Protein AF-0000000074579502 (afdb_homodimer)

Radius of gyration: 18.54 Å; Cα contacts (8 Å, |Δi|>4): 451; chains: 2; bounding box: 47×44×42 Å

Secondary structure (DSSP, 8-state):
--HHHHHHHHHHHHHHHHHHHHHHHHHHHHH-HHHHHHHHHHHHHHHHHHHHHHH-GGGGGGGGGGGGS-GGGGTHHHHHHHHHHHHHHHHHHH-HHHHHHHHHHHHHHHHHHHHHHTGGGPPP-PPPHHHHHHHHHHHHHHHHHH-/--HHHHHHHHHHHHHHHHHHHHHHHHHHHHH-HHHHHHHHHHHHHHHHHHHHHHH-GGGGGGGGGGGGS-GGGGTHHHHHHHHHHHHHHHHHHH-HHHHHHHHHHHHHHHHHHHHHHTGGGPPP----HHHHHHHHHHHHHHHHHH-

Structure (mmCIF, N/CA/C/O backbone):
data_AF-0000000074579502-model_v1
#
loop_
_entity.id
_entity.type
_entity.pdbx_description
1 polymer 'Transporter family-2 protein'
#
loop_
_atom_site.group_PDB
_atom_site.id
_atom_site.type_symbol
_atom_site.label_atom_id
_atom_site.label_alt_id
_atom_site.label_comp_id
_atom_site.label_asym_id
_atom_site.label_entity_id
_atom_site.label_seq_id
_atom_site.pdbx_PDB_ins_code
_atom_site.Cartn_x
_atom_site.Cartn_y
_atom_site.Cartn_z
_atom_site.occupancy
_atom_site.B_iso_or_equiv
_atom_site.auth_seq_id
_atom_site.auth_comp_id
_atom_site.auth_asym_id
_atom_site.auth_atom_id
_atom_site.pdbx_PDB_model_num
ATOM 1 N N . MET A 1 1 ? 3.84 12.953 18.141 1 75.25 1 MET A N 1
ATOM 2 C CA . MET A 1 1 ? 4.281 11.578 18.391 1 75.25 1 MET A CA 1
ATOM 3 C C . MET A 1 1 ? 5.801 11.5 18.453 1 75.25 1 MET A C 1
ATOM 5 O O . MET A 1 1 ? 6.492 12.281 17.797 1 75.25 1 MET A O 1
ATOM 9 N N . ASP A 1 2 ? 6.305 10.578 19.406 1 86.75 2 ASP A N 1
ATOM 10 C CA . ASP A 1 2 ? 7.738 10.32 19.531 1 86.75 2 ASP A CA 1
ATOM 11 C C . ASP A 1 2 ? 8.305 9.711 18.25 1 86.75 2 ASP A C 1
ATOM 13 O O . ASP A 1 2 ? 7.629 8.93 17.578 1 86.75 2 ASP A O 1
ATOM 17 N N . ARG A 1 3 ? 9.469 10.141 17.844 1 85.56 3 ARG A N 1
ATOM 18 C CA . ARG A 1 3 ? 10.148 9.68 16.641 1 85.56 3 ARG A CA 1
ATOM 19 C C . ARG A 1 3 ? 10.328 8.164 16.641 1 85.56 3 ARG A C 1
ATOM 21 O O . ARG A 1 3 ? 10.242 7.52 15.602 1 85.56 3 ARG A O 1
ATOM 28 N N . THR A 1 4 ? 10.531 7.652 17.812 1 88 4 THR A N 1
ATOM 29 C CA . THR A 1 4 ? 10.719 6.211 17.938 1 88 4 THR A CA 1
ATOM 30 C C . THR A 1 4 ? 9.469 5.457 17.5 1 88 4 THR A C 1
ATOM 32 O O . THR A 1 4 ? 9.562 4.465 16.766 1 88 4 THR A O 1
ATOM 35 N N . TRP A 1 5 ? 8.344 5.906 17.875 1 93.44 5 TRP A N 1
ATOM 36 C CA . TRP A 1 5 ? 7.09 5.27 17.484 1 93.44 5 TRP A CA 1
ATOM 37 C C . TRP A 1 5 ? 6.859 5.391 15.977 1 93.44 5 TRP A C 1
ATOM 39 O O . TRP A 1 5 ? 6.375 4.453 15.336 1 93.44 5 TRP A O 1
ATOM 49 N N . ALA A 1 6 ? 7.246 6.555 15.453 1 91.5 6 ALA A N 1
ATOM 50 C CA . ALA A 1 6 ? 7.109 6.754 14.016 1 91.5 6 ALA A CA 1
ATOM 51 C C . ALA A 1 6 ? 7.945 5.738 13.242 1 91.5 6 ALA A C 1
ATOM 53 O O . ALA A 1 6 ? 7.488 5.184 12.234 1 91.5 6 ALA A O 1
ATOM 54 N N . LEU A 1 7 ? 9.109 5.438 13.773 1 88 7 LEU A N 1
ATOM 55 C CA . LEU A 1 7 ? 10.008 4.48 13.133 1 88 7 LEU A CA 1
ATOM 56 C C . LEU A 1 7 ? 9.445 3.064 13.227 1 88 7 LEU A C 1
ATOM 58 O O . LEU A 1 7 ? 9.469 2.32 12.242 1 88 7 LEU A O 1
ATOM 62 N N . ILE A 1 8 ? 8.961 2.754 14.32 1 94.25 8 ILE A N 1
ATOM 63 C CA . ILE A 1 8 ? 8.383 1.431 14.531 1 94.25 8 ILE A CA 1
ATOM 64 C C . ILE A 1 8 ? 7.172 1.243 13.617 1 94.25 8 ILE A C 1
ATOM 66 O O . ILE A 1 8 ? 7.047 0.217 12.945 1 94.25 8 ILE A O 1
ATOM 70 N N . PHE A 1 9 ? 6.32 2.229 13.578 1 95.94 9 PHE A N 1
ATOM 71 C CA . PHE A 1 9 ? 5.141 2.16 12.727 1 95.94 9 PHE A CA 1
ATOM 72 C C . PHE A 1 9 ? 5.535 2.037 11.258 1 95.94 9 PHE A C 1
ATOM 74 O O . PHE A 1 9 ? 4.887 1.321 10.492 1 95.94 9 PHE A O 1
ATOM 81 N N . ALA A 1 10 ? 6.574 2.727 10.891 1 92.38 10 ALA A N 1
ATOM 82 C CA . ALA A 1 10 ? 7.047 2.654 9.508 1 92.38 10 ALA A CA 1
ATOM 83 C C . ALA A 1 10 ? 7.5 1.238 9.156 1 92.38 10 ALA A C 1
ATOM 85 O O . ALA A 1 10 ? 7.215 0.741 8.07 1 92.38 10 ALA A O 1
ATOM 86 N N . ILE A 1 11 ? 8.172 0.632 10.078 1 92.62 11 ILE A N 1
ATOM 87 C CA . ILE A 1 11 ? 8.641 -0.735 9.875 1 92.62 11 ILE A CA 1
ATOM 88 C C . ILE A 1 11 ? 7.445 -1.678 9.758 1 92.62 11 ILE A C 1
ATOM 90 O O . ILE A 1 11 ? 7.41 -2.539 8.875 1 92.62 11 ILE A O 1
ATOM 94 N N . VAL A 1 12 ? 6.484 -1.522 10.594 1 96.25 12 VAL A N 1
ATOM 95 C CA . VAL A 1 12 ? 5.277 -2.342 10.57 1 96.25 12 VAL A CA 1
ATOM 96 C C . VAL A 1 12 ? 4.562 -2.176 9.227 1 96.25 12 VAL A C 1
ATOM 98 O O . VAL A 1 12 ? 4.148 -3.16 8.609 1 96.25 12 VAL A O 1
ATOM 101 N N . VAL A 1 13 ? 4.426 -0.972 8.742 1 95.5 13 VAL A N 1
ATOM 102 C CA . VAL A 1 13 ? 3.764 -0.695 7.473 1 95.5 13 VAL A CA 1
ATOM 103 C C . VAL A 1 13 ? 4.496 -1.414 6.344 1 95.5 13 VAL A C 1
ATOM 105 O O . VAL A 1 13 ? 3.869 -2.084 5.516 1 95.5 13 VAL A O 1
ATOM 108 N N . GLY A 1 14 ? 5.793 -1.312 6.332 1 92.88 14 GLY A N 1
ATOM 109 C CA . GLY A 1 14 ? 6.57 -1.976 5.301 1 92.88 14 GLY A CA 1
ATOM 110 C C . GLY A 1 14 ? 6.398 -3.482 5.301 1 92.88 14 GLY A C 1
ATOM 111 O O . GLY A 1 14 ? 6.23 -4.094 4.242 1 92.88 14 GLY A O 1
ATOM 112 N N . PHE A 1 15 ? 6.418 -4.031 6.477 1 94.25 15 PHE A N 1
ATOM 113 C CA . PHE A 1 15 ? 6.289 -5.477 6.617 1 94.25 15 PHE A CA 1
ATOM 114 C C . PHE A 1 15 ? 4.91 -5.941 6.172 1 94.25 15 PHE A C 1
ATOM 116 O O . PHE A 1 15 ? 4.789 -6.891 5.395 1 94.25 15 PHE A O 1
ATOM 123 N N . VAL A 1 16 ? 3.906 -5.316 6.633 1 96 16 VAL A N 1
ATOM 124 C CA . VAL A 1 16 ? 2.533 -5.684 6.305 1 96 16 VAL A CA 1
ATOM 125 C C . VAL A 1 16 ? 2.275 -5.441 4.816 1 96 16 VAL A C 1
ATOM 127 O O . VAL A 1 16 ? 1.591 -6.234 4.164 1 96 16 VAL A O 1
ATOM 130 N N . ALA A 1 17 ? 2.852 -4.379 4.301 1 94.12 17 ALA A N 1
ATOM 131 C CA . ALA A 1 17 ? 2.68 -4.043 2.889 1 94.12 17 ALA A CA 1
ATOM 132 C C . ALA A 1 17 ? 3.309 -5.105 1.992 1 94.12 17 ALA A C 1
ATOM 134 O O . ALA A 1 17 ? 2.877 -5.301 0.854 1 94.12 17 ALA A O 1
ATOM 135 N N . SER A 1 18 ? 4.281 -5.809 2.447 1 92.5 18 SER A N 1
ATOM 136 C CA . SER A 1 18 ? 4.918 -6.859 1.661 1 92.5 18 SER A CA 1
ATOM 137 C C . SER A 1 18 ? 4.055 -8.117 1.618 1 92.5 18 SER A C 1
ATOM 139 O O . SER A 1 18 ? 4.109 -8.883 0.652 1 92.5 18 SER A O 1
ATOM 141 N N . LEU A 1 19 ? 3.254 -8.336 2.58 1 93.81 19 LEU A N 1
ATOM 142 C CA . LEU A 1 19 ? 2.467 -9.555 2.701 1 93.81 19 LEU A CA 1
ATOM 143 C C . LEU A 1 19 ? 1.089 -9.383 2.07 1 93.81 19 LEU A C 1
ATOM 145 O O . LEU A 1 19 ? 0.505 -10.344 1.566 1 93.81 19 LEU A O 1
ATOM 149 N N . GLN A 1 20 ? 0.586 -8.211 2.09 1 95.06 20 GLN A N 1
ATOM 150 C CA . GLN A 1 20 ? -0.81 -7.945 1.758 1 95.06 20 GLN A CA 1
ATOM 151 C C . GLN A 1 20 ? -1.127 -8.383 0.33 1 95.06 20 GLN A C 1
ATOM 153 O O . GLN A 1 20 ? -2.08 -9.133 0.101 1 95.06 20 GLN A O 1
ATOM 158 N N . PRO A 1 21 ? -0.274 -7.988 -0.664 1 93.75 21 PRO A N 1
ATOM 159 C CA . PRO A 1 21 ? -0.618 -8.398 -2.027 1 93.75 21 PRO A CA 1
ATOM 160 C C . PRO A 1 21 ? -0.557 -9.914 -2.221 1 93.75 21 PRO A C 1
ATOM 162 O O . PRO A 1 21 ? -1.316 -10.469 -3.018 1 93.75 21 PRO A O 1
ATOM 165 N N . ILE A 1 22 ? 0.261 -10.57 -1.511 1 92.31 22 ILE A N 1
ATOM 166 C CA . ILE A 1 22 ? 0.408 -12.016 -1.606 1 92.31 22 ILE A CA 1
ATOM 167 C C . ILE A 1 22 ? -0.82 -12.703 -1.01 1 92.31 22 ILE A C 1
ATOM 169 O O . ILE A 1 22 ? -1.425 -13.57 -1.645 1 92.31 22 ILE A O 1
ATOM 173 N N . ILE A 1 23 ? -1.171 -12.289 0.155 1 94.56 23 ILE A N 1
ATOM 174 C CA . ILE A 1 23 ? -2.342 -12.836 0.836 1 94.56 23 ILE A CA 1
ATOM 175 C C . ILE A 1 23 ? -3.594 -12.562 0.003 1 94.56 23 ILE A C 1
ATOM 177 O O . ILE A 1 23 ? -4.422 -13.461 -0.189 1 94.56 23 ILE A O 1
ATOM 181 N N . ASN A 1 24 ? -3.693 -11.391 -0.539 1 95.62 24 ASN A N 1
ATOM 182 C CA . ASN A 1 24 ? -4.84 -11.031 -1.366 1 95.62 24 ASN A CA 1
ATOM 183 C C . ASN A 1 24 ? -4.887 -11.852 -2.65 1 95.62 24 ASN A C 1
ATOM 185 O O . ASN A 1 24 ? -5.965 -12.188 -3.137 1 95.62 24 ASN A O 1
ATOM 189 N N . SER A 1 25 ? -3.707 -12.07 -3.219 1 93.5 25 SER A N 1
ATOM 190 C CA . SER A 1 25 ? -3.676 -12.867 -4.438 1 93.5 25 SER A CA 1
ATOM 191 C C . SER A 1 25 ? -4.168 -14.289 -4.18 1 93.5 25 SER A C 1
ATOM 193 O O . SER A 1 25 ? -4.809 -14.898 -5.039 1 93.5 25 SER A O 1
ATOM 195 N N . LYS A 1 26 ? -3.896 -14.812 -3 1 93.81 26 LYS A N 1
ATOM 196 C CA . LYS A 1 26 ? -4.387 -16.141 -2.637 1 93.81 26 LYS A CA 1
ATOM 197 C C . LYS A 1 26 ? -5.906 -16.141 -2.48 1 93.81 26 LYS A C 1
ATOM 199 O O . LYS A 1 26 ? -6.582 -17.062 -2.938 1 93.81 26 LYS A O 1
ATOM 204 N N . LEU A 1 27 ? -6.398 -15.172 -1.849 1 95.69 27 LEU A N 1
ATOM 205 C CA . LEU A 1 27 ? -7.848 -15.031 -1.774 1 95.69 27 LEU A CA 1
ATOM 206 C C . LEU A 1 27 ? -8.453 -14.922 -3.168 1 95.69 27 LEU A C 1
ATOM 208 O O . LEU A 1 27 ? -9.484 -15.539 -3.455 1 95.69 27 LEU A O 1
ATOM 212 N N . GLY A 1 28 ? -7.777 -14.117 -3.982 1 95.56 28 GLY A N 1
ATOM 213 C CA . GLY A 1 28 ? -8.227 -13.914 -5.348 1 95.56 28 GLY A CA 1
ATOM 214 C C . GLY A 1 28 ? -8.281 -15.195 -6.16 1 95.56 28 GLY A C 1
ATOM 215 O O . GLY A 1 28 ? -9.125 -15.344 -7.043 1 95.56 28 GLY A O 1
ATOM 216 N N . GLU A 1 29 ? -7.375 -16.078 -5.902 1 93.5 29 GLU A N 1
ATOM 217 C CA . GLU A 1 29 ? -7.367 -17.375 -6.578 1 93.5 29 GLU A CA 1
ATOM 218 C C . GLU A 1 29 ? -8.648 -18.156 -6.293 1 93.5 29 GLU A C 1
ATOM 220 O O . GLU A 1 29 ? -9.094 -18.953 -7.117 1 93.5 29 GLU A O 1
ATOM 225 N N . HIS A 1 30 ? -9.273 -17.875 -5.184 1 94.62 30 HIS A N 1
ATOM 226 C CA . HIS A 1 30 ? -10.453 -18.625 -4.777 1 94.62 30 HIS A CA 1
ATOM 227 C C . HIS A 1 30 ? -11.727 -17.953 -5.262 1 94.62 30 HIS A C 1
ATOM 229 O O . HIS A 1 30 ? -12.672 -18.625 -5.691 1 94.62 30 HIS A O 1
ATOM 235 N N . ILE A 1 31 ? -11.703 -16.688 -5.223 1 96.31 31 ILE A N 1
ATOM 236 C CA . ILE A 1 31 ? -13 -16.062 -5.445 1 96.31 31 ILE A CA 1
ATOM 237 C C . ILE A 1 31 ? -12.867 -14.992 -6.527 1 96.31 31 ILE A C 1
ATOM 239 O O . ILE A 1 31 ? -13.844 -14.312 -6.863 1 96.31 31 ILE A O 1
ATOM 243 N N . GLY A 1 32 ? -11.711 -14.797 -7.07 1 95.19 32 GLY A N 1
ATOM 244 C CA . GLY A 1 32 ? -11.461 -13.75 -8.047 1 95.19 32 GLY A CA 1
ATOM 245 C C . GLY A 1 32 ? -10.875 -12.492 -7.43 1 95.19 32 GLY A C 1
ATOM 246 O O . GLY A 1 32 ? -11.18 -12.156 -6.285 1 95.19 32 GLY A O 1
ATOM 247 N N . SER A 1 33 ? -10.117 -11.805 -8.242 1 95.62 33 SER A N 1
ATOM 248 C CA . SER A 1 33 ? -9.359 -10.656 -7.758 1 95.62 33 SER A CA 1
ATOM 249 C C . SER A 1 33 ? -10.281 -9.531 -7.309 1 95.62 33 SER A C 1
ATOM 251 O O . SER A 1 33 ? -10.094 -8.953 -6.234 1 95.62 33 SER A O 1
ATOM 253 N N . LYS A 1 34 ? -11.297 -9.219 -8.109 1 97 34 LYS A N 1
ATOM 254 C CA . LYS A 1 34 ? -12.195 -8.117 -7.773 1 97 34 LYS A CA 1
ATOM 255 C C . LYS A 1 34 ? -12.977 -8.422 -6.5 1 97 34 LYS A C 1
ATOM 257 O O . LYS A 1 34 ? -13.141 -7.551 -5.645 1 97 34 LYS A O 1
ATOM 262 N N . ASN A 1 35 ? -13.367 -9.633 -6.391 1 97.56 35 ASN A N 1
ATOM 263 C CA . ASN A 1 35 ? -14.086 -10.047 -5.191 1 97.56 35 ASN A CA 1
ATOM 264 C C . ASN A 1 35 ? -13.188 -10.023 -3.961 1 97.56 35 ASN A C 1
ATOM 266 O O . ASN A 1 35 ? -13.648 -9.703 -2.861 1 97.56 35 ASN A O 1
ATOM 270 N N . ALA A 1 36 ? -11.969 -10.406 -4.137 1 97.5 36 ALA A N 1
ATOM 271 C CA . ALA A 1 36 ? -11.008 -10.367 -3.035 1 97.5 36 ALA A CA 1
ATOM 272 C C . ALA A 1 36 ? -10.852 -8.945 -2.502 1 97.5 36 ALA A C 1
ATOM 274 O O . ALA A 1 36 ? -10.859 -8.727 -1.288 1 97.5 36 ALA A O 1
ATOM 275 N N . VAL A 1 37 ? -10.719 -8.008 -3.379 1 97.62 37 VAL A N 1
ATOM 276 C CA . VAL A 1 37 ? -10.602 -6.602 -2.996 1 97.62 37 VAL A CA 1
ATOM 277 C C . VAL A 1 37 ? -11.875 -6.152 -2.275 1 97.62 37 VAL A C 1
ATOM 279 O O . VAL A 1 37 ? -11.805 -5.449 -1.266 1 97.62 37 VAL A O 1
ATOM 282 N N . PHE A 1 38 ? -13.031 -6.562 -2.818 1 98.06 38 PHE A N 1
ATOM 283 C CA . PHE A 1 38 ? -14.312 -6.227 -2.213 1 98.06 38 PHE A CA 1
ATOM 284 C C . PHE A 1 38 ? -14.383 -6.73 -0.776 1 98.06 38 PHE A C 1
ATOM 286 O O . PHE A 1 38 ? -14.766 -5.988 0.131 1 98.06 38 PHE A O 1
ATOM 293 N N . VAL A 1 39 ? -13.984 -7.953 -0.54 1 97.75 39 VAL A N 1
ATOM 294 C CA . VAL A 1 39 ? -13.969 -8.555 0.789 1 97.75 39 VAL A CA 1
ATOM 295 C C . VAL A 1 39 ? -13 -7.805 1.691 1 97.75 39 VAL A C 1
ATOM 297 O O . VAL A 1 39 ? -13.297 -7.547 2.859 1 97.75 39 VAL A O 1
ATOM 300 N N . ASN A 1 40 ? -11.875 -7.426 1.188 1 97.5 40 ASN A N 1
ATOM 301 C CA . ASN A 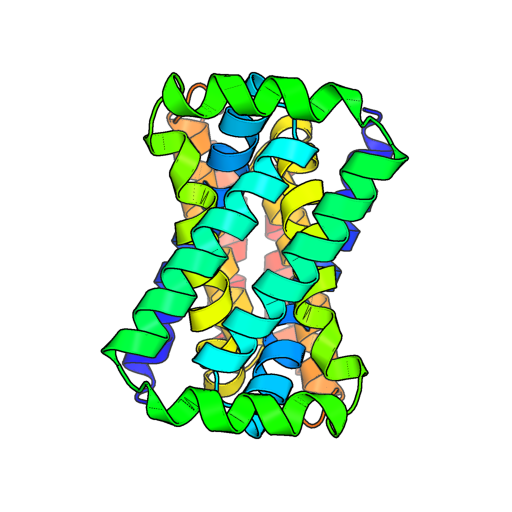1 40 ? -10.891 -6.652 1.938 1 97.5 40 ASN A CA 1
ATOM 302 C C . ASN A 1 40 ? -11.477 -5.332 2.434 1 97.5 40 ASN A C 1
ATOM 304 O O . ASN A 1 40 ? -11.289 -4.965 3.596 1 97.5 40 ASN A O 1
ATOM 308 N N . PHE A 1 41 ? -12.156 -4.672 1.58 1 98.12 41 PHE A N 1
ATOM 309 C CA . PHE A 1 41 ? -12.711 -3.373 1.954 1 98.12 41 PHE A CA 1
ATOM 310 C C . PHE A 1 41 ? -13.844 -3.539 2.961 1 98.12 41 PHE A C 1
ATOM 312 O O . PHE A 1 41 ? -14.031 -2.688 3.832 1 98.12 41 PHE A O 1
ATOM 319 N N . ILE A 1 42 ? -14.609 -4.609 2.875 1 98.06 42 ILE A N 1
ATOM 320 C CA . ILE A 1 42 ? -15.641 -4.883 3.867 1 98.06 42 ILE A CA 1
ATOM 321 C C . ILE A 1 42 ? -14.992 -5.117 5.23 1 98.06 42 ILE A C 1
ATOM 323 O O . ILE A 1 42 ? -15.383 -4.5 6.227 1 98.06 42 ILE A O 1
ATOM 327 N N . ILE A 1 43 ? -14.062 -5.992 5.258 1 98.06 43 ILE A N 1
ATOM 328 C CA . ILE A 1 43 ? -13.391 -6.34 6.504 1 98.06 43 ILE A CA 1
ATOM 329 C C . ILE A 1 43 ? -12.719 -5.102 7.094 1 98.06 43 ILE A C 1
ATOM 331 O O . ILE A 1 43 ? -12.836 -4.836 8.289 1 98.06 43 ILE A O 1
ATOM 335 N N . GLY A 1 44 ? -12 -4.352 6.238 1 98.19 44 GLY A N 1
ATOM 336 C CA . GLY A 1 44 ? -11.359 -3.127 6.695 1 98.19 44 GLY A CA 1
ATOM 337 C C . GLY A 1 44 ? -12.344 -2.107 7.242 1 98.19 44 GLY A C 1
ATOM 338 O O . GLY A 1 44 ? -12.086 -1.478 8.266 1 98.19 44 GLY A O 1
ATOM 339 N N . LEU A 1 45 ? -13.453 -1.974 6.574 1 98.19 45 LEU A N 1
ATOM 340 C CA . LEU A 1 45 ? -14.477 -1.024 6.996 1 98.19 45 LEU A CA 1
ATOM 341 C C . LEU A 1 45 ? -15.031 -1.396 8.367 1 98.19 45 LEU A C 1
ATOM 343 O O . LEU A 1 45 ? -15.203 -0.529 9.227 1 98.19 45 LEU A O 1
ATOM 347 N N . VAL A 1 46 ? -15.336 -2.625 8.539 1 98.19 46 VAL A N 1
ATOM 348 C CA . VAL A 1 46 ? -15.867 -3.1 9.812 1 98.19 46 VAL A CA 1
ATOM 349 C C . VAL A 1 46 ? -14.836 -2.873 10.922 1 98.19 46 VAL A C 1
ATOM 351 O O . VAL A 1 46 ? -15.172 -2.367 11.992 1 98.19 46 VAL A O 1
ATOM 354 N N . LEU A 1 47 ? -13.602 -3.236 10.664 1 98.12 47 LEU A N 1
ATOM 355 C CA . LEU A 1 47 ? -12.547 -3.105 11.672 1 98.12 47 LEU A CA 1
ATOM 356 C C . LEU A 1 47 ? -12.359 -1.646 12.07 1 98.12 47 LEU A C 1
ATOM 358 O O . LEU A 1 47 ? -12.336 -1.32 13.258 1 98.12 47 LEU A O 1
ATOM 362 N N . ILE A 1 48 ? -12.172 -0.767 11.078 1 97.75 48 ILE A N 1
ATOM 363 C CA . ILE A 1 48 ? -11.914 0.633 11.398 1 97.75 48 ILE A CA 1
ATOM 364 C C . ILE A 1 48 ? -13.148 1.245 12.055 1 97.75 48 ILE A C 1
ATOM 366 O O . ILE A 1 48 ? -13.031 2.107 12.93 1 97.75 48 ILE A O 1
ATOM 370 N N . GLY A 1 49 ? -14.328 0.855 11.602 1 97.25 49 GLY A N 1
ATOM 371 C CA . GLY A 1 49 ? -15.539 1.278 12.289 1 97.25 49 GLY A CA 1
ATOM 372 C C . GLY A 1 49 ? -15.555 0.903 13.758 1 97.25 49 GLY A C 1
ATOM 373 O O . GLY A 1 49 ? -15.906 1.72 14.609 1 97.25 49 GLY A O 1
ATOM 374 N N . LEU A 1 50 ? -15.188 -0.325 14.039 1 97.5 50 LEU A N 1
ATOM 375 C CA . LEU A 1 50 ? -15.117 -0.79 15.414 1 97.5 50 LEU A CA 1
ATOM 376 C C . LEU A 1 50 ? -14.086 0.005 16.203 1 97.5 50 LEU A C 1
ATOM 378 O O . LEU A 1 50 ? -14.32 0.359 17.359 1 97.5 50 LEU A O 1
ATOM 382 N N . ILE A 1 51 ? -12.953 0.272 15.648 1 96.69 51 ILE A N 1
ATOM 383 C CA . ILE A 1 51 ? -11.898 1.042 16.297 1 96.69 51 ILE A CA 1
ATOM 384 C C . ILE A 1 51 ? -12.422 2.43 16.672 1 96.69 51 ILE A C 1
ATOM 386 O O . ILE A 1 51 ? -12.18 2.924 17.766 1 96.69 51 ILE A O 1
ATOM 390 N N . ILE A 1 52 ? -13.125 3.016 15.734 1 96 52 ILE A N 1
ATOM 391 C CA . ILE A 1 52 ? -13.68 4.34 15.977 1 96 52 ILE A CA 1
ATOM 392 C C . ILE A 1 52 ? -14.703 4.27 17.109 1 96 52 ILE A C 1
ATOM 394 O O . ILE A 1 52 ? -14.672 5.09 18.031 1 96 52 ILE A O 1
ATOM 398 N N . LEU A 1 53 ? -15.602 3.322 17.047 1 95.62 53 LEU A N 1
ATOM 399 C CA . LEU A 1 53 ? -16.672 3.172 18.047 1 95.62 53 LEU A CA 1
ATOM 400 C C . LEU A 1 53 ? -16.094 2.959 19.438 1 95.62 53 LEU A C 1
ATOM 402 O O . LEU A 1 53 ? -16.641 3.445 20.422 1 95.62 53 LEU A O 1
ATOM 406 N N . ILE A 1 54 ? -14.984 2.285 19.562 1 96.12 54 ILE A N 1
ATOM 407 C CA . ILE A 1 54 ? -14.398 1.916 20.844 1 96.12 54 ILE A CA 1
ATOM 408 C C . ILE A 1 54 ? -13.508 3.047 21.359 1 96.12 54 ILE A C 1
ATOM 410 O O . ILE A 1 54 ? -13.508 3.361 22.547 1 96.12 54 ILE A O 1
ATOM 414 N N . SER A 1 55 ? -12.773 3.676 20.547 1 93.44 55 SER A N 1
ATOM 415 C CA . SER A 1 55 ? -11.758 4.637 20.969 1 93.44 55 SER A CA 1
ATOM 416 C C . SER A 1 55 ? -12.352 6.031 21.125 1 93.44 55 SER A C 1
ATOM 418 O O . SER A 1 55 ? -12.016 6.754 22.062 1 93.44 55 SER A O 1
ATOM 420 N N . ASP A 1 56 ? -13.133 6.5 20.188 1 90.5 56 ASP A N 1
ATOM 421 C CA . ASP A 1 56 ? -13.68 7.855 20.219 1 90.5 56 ASP A CA 1
ATOM 422 C C . ASP A 1 56 ? -14.977 7.945 19.422 1 90.5 56 ASP A C 1
ATOM 424 O O . ASP A 1 56 ? -15.016 8.578 18.359 1 90.5 56 ASP A O 1
ATOM 428 N N . PRO A 1 57 ? -15.969 7.512 20 1 90.5 57 PRO A N 1
ATOM 429 C CA . PRO A 1 57 ? -17.25 7.48 19.281 1 90.5 57 PRO A CA 1
ATOM 430 C C . PRO A 1 57 ? -17.734 8.875 18.891 1 90.5 57 PRO A C 1
ATOM 432 O O . PRO A 1 57 ? -18.391 9.031 17.859 1 90.5 57 PRO A O 1
ATOM 435 N N . SER A 1 58 ? -17.328 9.836 19.594 1 92.44 58 SER A N 1
ATOM 436 C CA . SER A 1 58 ? -17.797 11.195 19.328 1 92.44 58 SER A CA 1
ATOM 437 C C . SER A 1 58 ? -17.156 11.75 18.062 1 92.44 58 SER A C 1
ATOM 439 O O . SER A 1 58 ? -17.656 12.711 17.469 1 92.44 58 SER A O 1
ATOM 441 N N . SER A 1 59 ? -16.078 11.094 17.625 1 92.5 59 SER A N 1
ATOM 442 C CA . SER A 1 59 ? -15.367 11.586 16.453 1 92.5 59 SER A CA 1
ATOM 443 C C . SER A 1 59 ? -16.203 11.398 15.18 1 92.5 59 SER A C 1
ATOM 445 O O . SER A 1 59 ? -15.914 12.016 14.156 1 92.5 59 SER A O 1
ATOM 447 N N . ILE A 1 60 ? -17.219 10.609 15.297 1 90.19 60 ILE A N 1
ATOM 448 C CA . ILE A 1 60 ? -18.078 10.336 14.148 1 90.19 60 ILE A CA 1
ATOM 449 C C . ILE A 1 60 ? -18.781 11.617 13.703 1 90.19 60 ILE A C 1
ATOM 451 O O . ILE A 1 60 ? -19.125 11.766 12.531 1 90.19 60 ILE A O 1
ATOM 455 N N . LYS A 1 61 ? -18.938 12.578 14.617 1 93.5 61 LYS A N 1
ATOM 456 C CA . LYS A 1 61 ? -19.562 13.852 14.289 1 93.5 61 LYS A CA 1
ATOM 457 C C . LYS A 1 61 ? -18.766 14.609 13.234 1 93.5 61 LYS A C 1
ATOM 459 O O . LYS A 1 61 ? -19.312 15.398 12.477 1 93.5 61 LYS A O 1
ATOM 464 N N . GLN A 1 62 ? -17.5 14.305 13.172 1 95.19 62 GLN A N 1
ATOM 465 C CA . GLN A 1 62 ? -16.625 14.992 12.234 1 95.19 62 GLN A CA 1
ATOM 466 C C . GLN A 1 62 ? -16.906 14.57 10.797 1 95.19 62 GLN A C 1
ATOM 468 O O . GLN A 1 62 ? -16.5 15.258 9.852 1 95.19 62 GLN A O 1
ATOM 473 N N . LEU A 1 63 ? -17.609 13.461 10.641 1 95.31 63 LEU A N 1
ATOM 474 C CA . LEU A 1 63 ? -17.953 12.992 9.305 1 95.31 63 LEU A CA 1
ATOM 475 C C . LEU A 1 63 ? -18.906 13.961 8.617 1 95.31 63 LEU A C 1
ATOM 477 O O . LEU A 1 63 ? -19.016 13.961 7.387 1 95.31 63 LEU A O 1
ATOM 481 N N . SER A 1 64 ? -19.578 14.789 9.328 1 95 64 SER A N 1
ATOM 482 C CA . SER A 1 64 ? -20.5 15.773 8.773 1 95 64 SER A CA 1
ATOM 483 C C . SER A 1 64 ? -19.766 16.844 7.965 1 95 64 SER A C 1
ATOM 485 O O . SER A 1 64 ? -20.375 17.562 7.176 1 95 64 SER A O 1
ATOM 487 N N . LYS A 1 65 ? -18.484 16.906 8.164 1 95.69 65 LYS A N 1
ATOM 488 C CA . LYS A 1 65 ? -17.672 17.906 7.484 1 95.69 65 LYS A CA 1
ATOM 489 C C . LYS A 1 65 ? -17.297 17.438 6.082 1 95.69 65 LYS A C 1
ATOM 491 O O . LYS A 1 65 ? -16.828 18.234 5.262 1 95.69 65 LYS A O 1
ATOM 496 N N . VAL A 1 66 ? -17.5 16.188 5.746 1 94.88 66 VAL A N 1
ATOM 497 C CA . VAL A 1 66 ? -16.969 15.547 4.547 1 94.88 66 VAL A CA 1
ATOM 498 C C . VAL A 1 66 ? -17.484 16.266 3.303 1 94.88 66 VAL A C 1
ATOM 500 O O . VAL A 1 66 ? -16.703 16.562 2.385 1 94.88 66 VAL A O 1
ATOM 503 N N . PRO A 1 67 ? -18.781 16.703 3.311 1 93.88 67 PRO A N 1
ATOM 504 C CA . PRO A 1 67 ? -19.281 17.328 2.094 1 93.88 67 PRO A CA 1
ATOM 505 C C . PRO A 1 67 ? -18.625 18.688 1.818 1 93.88 67 PRO A C 1
ATOM 507 O O . PRO A 1 67 ? -18.609 19.141 0.675 1 93.88 67 PRO A O 1
ATOM 510 N N . ALA A 1 68 ? -18.047 19.312 2.758 1 95.31 68 ALA A N 1
ATOM 511 C CA . ALA A 1 68 ? -17.469 20.656 2.625 1 95.31 68 ALA A CA 1
ATOM 512 C C . ALA A 1 68 ? -15.977 20.562 2.309 1 95.31 68 ALA A C 1
ATOM 514 O O . ALA A 1 68 ? -15.336 21.578 2.02 1 95.31 68 ALA A O 1
ATOM 515 N N . ILE A 1 69 ? -15.461 19.406 2.277 1 94.81 69 ILE A N 1
ATOM 516 C CA . ILE A 1 69 ? -14.023 19.234 2.1 1 94.81 69 ILE A CA 1
ATOM 517 C C . ILE A 1 69 ? -13.688 19.203 0.61 1 94.81 69 ILE A C 1
ATOM 519 O O . ILE A 1 69 ? -14.484 18.703 -0.199 1 94.81 69 ILE A O 1
ATOM 523 N N . ASN A 1 70 ? -12.531 19.781 0.203 1 94.94 70 ASN A N 1
ATOM 524 C CA . ASN A 1 70 ? -12.031 19.672 -1.161 1 94.94 70 ASN A CA 1
ATOM 525 C C . ASN A 1 70 ? -12.086 18.219 -1.656 1 94.94 70 ASN A C 1
ATOM 527 O O . ASN A 1 70 ? -11.508 17.328 -1.038 1 94.94 70 ASN A O 1
ATOM 531 N N . PRO A 1 71 ? -12.773 17.969 -2.75 1 95.94 71 PRO A N 1
ATOM 532 C CA . PRO A 1 71 ? -13 16.609 -3.232 1 95.94 71 PRO A CA 1
ATOM 533 C C . PRO A 1 71 ? -11.695 15.867 -3.531 1 95.94 71 PRO A C 1
ATOM 535 O O . PRO A 1 71 ? -11.672 14.633 -3.527 1 95.94 71 PRO A O 1
ATOM 538 N N . VAL A 1 72 ? -10.641 16.547 -3.777 1 95.19 72 VAL A N 1
ATOM 539 C CA . VAL A 1 72 ? -9.352 15.922 -4.062 1 95.19 72 VAL A CA 1
ATOM 540 C C . VAL A 1 72 ? -8.93 15.055 -2.881 1 95.19 72 VAL A C 1
ATOM 542 O O . VAL A 1 72 ? -8.305 14.008 -3.064 1 95.19 72 VAL A O 1
ATOM 545 N N . TYR A 1 73 ? -9.336 15.406 -1.717 1 95.06 73 TYR A N 1
ATOM 546 C CA . TYR A 1 73 ? -8.898 14.703 -0.517 1 95.06 73 TYR A CA 1
ATOM 547 C C . TYR A 1 73 ? -9.742 13.453 -0.284 1 95.06 73 TYR A C 1
ATOM 549 O O . TYR A 1 73 ? -9.445 12.648 0.601 1 95.06 73 TYR A O 1
ATOM 557 N N . LEU A 1 74 ? -10.758 13.289 -1.139 1 96.38 74 LEU A N 1
ATOM 558 C CA . LEU A 1 74 ? -11.617 12.117 -1.016 1 96.38 74 LEU A CA 1
ATOM 559 C C . LEU A 1 74 ? -11.188 11.023 -1.991 1 96.38 74 LEU A C 1
ATOM 561 O O . LEU A 1 74 ? -11.805 9.953 -2.043 1 96.38 74 LEU A O 1
ATOM 565 N N . LEU A 1 75 ? -10.047 11.227 -2.625 1 96.94 75 LEU A N 1
ATOM 566 C CA . LEU A 1 75 ? -9.617 10.305 -3.672 1 96.94 75 LEU A CA 1
ATOM 567 C C . LEU A 1 75 ? -8.852 9.125 -3.078 1 96.94 75 LEU A C 1
ATOM 569 O O . LEU A 1 75 ? -8.508 8.18 -3.791 1 96.94 75 LEU A O 1
ATOM 573 N N . GLY A 1 76 ? -8.547 9.18 -1.804 1 96.38 76 GLY A N 1
ATOM 574 C CA . GLY A 1 76 ? -7.773 8.133 -1.151 1 96.38 76 GLY A CA 1
ATOM 575 C C . GLY A 1 76 ? -8.367 6.75 -1.322 1 96.38 76 GLY A C 1
ATOM 576 O O . GLY A 1 76 ? -7.645 5.781 -1.551 1 96.38 76 GLY A O 1
ATOM 577 N N . GLY A 1 77 ? -9.703 6.703 -1.195 1 96.31 77 GLY A N 1
ATOM 578 C CA . GLY A 1 77 ? -10.383 5.426 -1.358 1 96.31 77 GLY A CA 1
ATOM 579 C C . GLY A 1 77 ? -10.25 4.859 -2.76 1 96.31 77 GLY A C 1
ATOM 580 O O . GLY A 1 77 ? -10.039 3.654 -2.93 1 96.31 77 GLY A O 1
ATOM 581 N N . ILE A 1 78 ? -10.398 5.695 -3.77 1 97.94 78 ILE A N 1
ATOM 582 C CA . ILE A 1 78 ? -10.227 5.297 -5.16 1 97.94 78 ILE A CA 1
ATOM 583 C C . ILE A 1 78 ? -8.789 4.809 -5.383 1 97.94 78 ILE A C 1
ATOM 585 O O . ILE A 1 78 ? -8.57 3.766 -6 1 97.94 78 ILE A O 1
ATOM 589 N N . MET A 1 79 ? -7.867 5.543 -4.855 1 97.69 79 MET A N 1
ATOM 590 C CA . MET A 1 79 ? -6.457 5.176 -4.941 1 97.69 79 MET A CA 1
ATOM 591 C C . MET A 1 79 ? -6.207 3.834 -4.258 1 97.69 79 MET A C 1
ATOM 593 O O . MET A 1 79 ? -5.418 3.021 -4.75 1 97.69 79 MET A O 1
ATOM 597 N N . GLY A 1 80 ? -6.875 3.609 -3.158 1 97.38 80 GLY A N 1
ATOM 598 C CA . GLY A 1 80 ? -6.762 2.338 -2.463 1 97.38 80 GLY A CA 1
ATOM 599 C C . GLY A 1 80 ? -7.188 1.154 -3.311 1 97.38 80 GLY A C 1
ATOM 600 O O . GLY A 1 80 ? -6.512 0.123 -3.33 1 97.38 80 GLY A O 1
ATOM 601 N N . VAL A 1 81 ? -8.25 1.337 -3.998 1 97.88 81 VAL A N 1
ATOM 602 C CA . VAL A 1 81 ? -8.742 0.276 -4.871 1 97.88 81 VAL A CA 1
ATOM 603 C C . VAL A 1 81 ? -7.715 -0.012 -5.965 1 97.88 81 VAL A C 1
ATOM 605 O O . VAL A 1 81 ? -7.426 -1.173 -6.262 1 97.88 81 VAL A O 1
ATOM 608 N N . VAL A 1 82 ? -7.203 1.01 -6.594 1 97.81 82 VAL A N 1
ATOM 609 C CA . VAL A 1 82 ? -6.211 0.877 -7.656 1 97.81 82 VAL A CA 1
ATOM 610 C C . VAL A 1 82 ? -4.98 0.145 -7.125 1 97.81 82 VAL A C 1
ATOM 612 O O . VAL A 1 82 ? -4.512 -0.815 -7.738 1 97.81 82 VAL A O 1
ATOM 615 N N . ILE A 1 83 ? -4.488 0.521 -5.992 1 97.06 83 ILE A N 1
ATOM 616 C CA . ILE A 1 83 ? -3.285 -0.051 -5.402 1 97.06 83 ILE A CA 1
ATOM 617 C C . ILE A 1 83 ? -3.521 -1.523 -5.074 1 97.06 83 ILE A C 1
ATOM 619 O O . ILE A 1 83 ? -2.736 -2.389 -5.473 1 97.0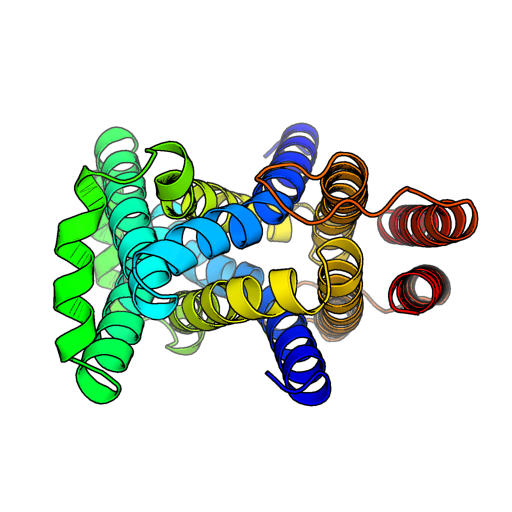6 83 ILE A O 1
ATOM 623 N N . VAL A 1 84 ? -4.582 -1.802 -4.383 1 97.19 84 VAL A N 1
ATOM 624 C CA . VAL A 1 84 ? -4.832 -3.158 -3.904 1 97.19 84 VAL A CA 1
ATOM 625 C C . VAL A 1 84 ? -5.113 -4.082 -5.086 1 97.19 84 VAL A C 1
ATOM 627 O O . VAL A 1 84 ? -4.516 -5.156 -5.199 1 97.19 84 VAL A O 1
ATOM 630 N N . LEU A 1 85 ? -5.918 -3.672 -5.996 1 97.12 85 LEU A N 1
ATOM 631 C CA . LEU A 1 85 ? -6.301 -4.504 -7.129 1 97.12 85 LEU A CA 1
ATOM 632 C C . LEU A 1 85 ? -5.105 -4.777 -8.031 1 97.12 85 LEU A C 1
ATOM 634 O O . LEU A 1 85 ? -4.828 -5.93 -8.367 1 97.12 85 LEU A O 1
ATOM 638 N N . LEU A 1 86 ? -4.391 -3.779 -8.391 1 96.88 86 LEU A N 1
ATOM 639 C CA . LEU A 1 86 ? -3.287 -3.951 -9.328 1 96.88 86 LEU A CA 1
ATOM 640 C C . LEU A 1 86 ? -2.123 -4.68 -8.672 1 96.88 86 LEU A C 1
ATOM 642 O O . LEU A 1 86 ? -1.423 -5.461 -9.32 1 96.88 86 LEU A O 1
ATOM 646 N N . SER A 1 87 ? -1.92 -4.449 -7.402 1 95.12 87 SER A N 1
ATOM 647 C CA . SER A 1 87 ? -0.806 -5.117 -6.738 1 95.12 87 SER A CA 1
ATOM 648 C C . SER A 1 87 ? -1.03 -6.621 -6.656 1 95.12 87 SER A C 1
ATOM 650 O O . SER A 1 87 ? -0.079 -7.402 -6.738 1 95.12 87 SER A O 1
ATOM 652 N N . LEU A 1 88 ? -2.207 -7.066 -6.383 1 92.5 88 LEU A N 1
ATOM 653 C CA . LEU A 1 88 ? -2.418 -8.5 -6.242 1 92.5 88 LEU A CA 1
ATOM 654 C C . LEU A 1 88 ? -2.328 -9.203 -7.594 1 92.5 88 LEU A C 1
ATOM 656 O O . LEU A 1 88 ? -2.197 -10.43 -7.656 1 92.5 88 LEU A O 1
ATOM 660 N N . ILE A 1 89 ? -2.443 -8.414 -8.695 1 92.06 89 ILE A N 1
ATOM 661 C CA . ILE A 1 89 ? -2.26 -8.969 -10.039 1 92.06 89 ILE A CA 1
ATOM 662 C C . ILE A 1 89 ? -0.778 -8.938 -10.406 1 92.06 89 ILE A C 1
ATOM 664 O O . ILE A 1 89 ? -0.255 -9.906 -10.969 1 92.06 89 ILE A O 1
ATOM 668 N N . VAL A 1 90 ? -0.131 -7.895 -10.055 1 93.75 90 VAL A N 1
ATOM 669 C CA . VAL A 1 90 ? 1.229 -7.609 -10.5 1 93.75 90 VAL A CA 1
ATOM 670 C C . VAL A 1 90 ? 2.213 -8.516 -9.758 1 93.75 90 VAL A C 1
ATOM 672 O O . VAL A 1 90 ? 3.139 -9.055 -10.367 1 93.75 90 VAL A O 1
ATOM 675 N N . VAL A 1 91 ? 2 -8.766 -8.484 1 89.69 91 VAL A N 1
ATOM 676 C CA . VAL A 1 91 ? 2.986 -9.43 -7.633 1 89.69 91 VAL A CA 1
ATOM 677 C C . VAL A 1 91 ? 3.148 -10.883 -8.07 1 89.69 91 VAL A C 1
ATOM 679 O O . VAL A 1 91 ? 4.27 -11.352 -8.281 1 89.69 91 VAL A O 1
ATOM 682 N N . PRO A 1 92 ? 2.088 -11.602 -8.312 1 87.44 92 PRO A N 1
ATOM 683 C CA . PRO A 1 92 ? 2.275 -12.969 -8.797 1 87.44 92 PRO A CA 1
ATOM 684 C C . PRO A 1 92 ? 2.875 -13.016 -10.203 1 87.44 92 PRO A C 1
ATOM 686 O O . PRO A 1 92 ? 3.541 -13.992 -10.555 1 87.44 92 PRO A O 1
ATOM 689 N N . GLU A 1 93 ? 2.662 -11.992 -10.938 1 88.69 93 GLU A N 1
ATOM 690 C CA . GLU A 1 93 ? 3.137 -11.977 -12.312 1 88.69 93 GLU A CA 1
ATOM 691 C C . GLU A 1 93 ? 4.633 -11.672 -12.383 1 88.69 93 GLU A C 1
ATOM 693 O O . GLU A 1 93 ? 5.371 -12.32 -13.125 1 88.69 93 GLU A O 1
ATOM 698 N N . LEU A 1 94 ? 5.113 -10.789 -11.641 1 88.19 94 LEU A N 1
ATOM 699 C CA . LEU A 1 94 ? 6.488 -10.312 -11.742 1 88.19 94 LEU A CA 1
ATOM 700 C C . LEU A 1 94 ? 7.363 -10.938 -10.656 1 88.19 94 LEU A C 1
ATOM 702 O O . LEU A 1 94 ? 8.594 -10.922 -10.758 1 88.19 94 LEU A O 1
ATOM 706 N N . GLY A 1 95 ? 6.719 -11.484 -9.656 1 85.81 95 GLY A N 1
ATOM 707 C CA . GLY A 1 95 ? 7.426 -11.836 -8.438 1 85.81 95 GLY A CA 1
ATOM 708 C C . GLY A 1 95 ? 7.496 -10.703 -7.438 1 85.81 95 GLY A C 1
ATOM 709 O O . GLY A 1 95 ? 7.496 -9.531 -7.82 1 85.81 95 GLY A O 1
ATOM 710 N N . ALA A 1 96 ? 7.555 -11.055 -6.199 1 86.81 96 ALA A N 1
ATOM 711 C CA . ALA A 1 96 ? 7.48 -10.062 -5.129 1 86.81 96 ALA A CA 1
ATOM 712 C C . ALA A 1 96 ? 8.633 -9.07 -5.223 1 86.81 96 ALA A C 1
ATOM 714 O O . ALA A 1 96 ? 8.422 -7.855 -5.238 1 86.81 96 ALA A O 1
ATOM 715 N N . LEU A 1 97 ? 9.82 -9.562 -5.312 1 83.75 97 LEU A N 1
ATOM 716 C CA . LEU A 1 97 ? 11 -8.703 -5.309 1 83.75 97 LEU A CA 1
ATOM 717 C C . LEU A 1 97 ? 10.984 -7.75 -6.496 1 83.75 97 LEU A C 1
ATOM 719 O O . LEU A 1 97 ? 11.234 -6.551 -6.34 1 83.75 97 LEU A O 1
ATOM 723 N N . SER A 1 98 ? 10.656 -8.242 -7.645 1 86.38 98 SER A N 1
ATOM 724 C CA . SER A 1 98 ? 10.602 -7.414 -8.844 1 86.38 98 SER A CA 1
ATOM 725 C C . SER A 1 98 ? 9.492 -6.375 -8.758 1 86.38 98 SER A C 1
ATOM 727 O O . SER A 1 98 ? 9.695 -5.207 -9.086 1 86.38 98 SER A O 1
ATOM 729 N N . ALA A 1 99 ? 8.336 -6.801 -8.375 1 90.12 99 ALA A N 1
ATOM 730 C CA . ALA A 1 99 ? 7.199 -5.895 -8.227 1 90.12 99 ALA A CA 1
ATOM 731 C C . ALA A 1 99 ? 7.523 -4.762 -7.258 1 90.12 99 ALA A C 1
ATOM 733 O O . ALA A 1 99 ? 7.348 -3.586 -7.582 1 90.12 99 ALA A O 1
ATOM 734 N N . PHE A 1 100 ? 8.047 -5.09 -6.105 1 89.06 100 PHE A N 1
ATOM 735 C CA . PHE A 1 100 ? 8.32 -4.098 -5.074 1 89.06 100 PHE A CA 1
ATOM 736 C C . PHE A 1 100 ? 9.43 -3.152 -5.512 1 89.06 100 PHE A C 1
ATOM 738 O O . PHE A 1 100 ? 9.422 -1.969 -5.168 1 89.06 100 PHE A O 1
ATOM 745 N N . SER A 1 101 ? 10.352 -3.686 -6.246 1 85.81 101 SER A N 1
ATOM 746 C CA . SER A 1 101 ? 11.414 -2.822 -6.738 1 85.81 101 SER A CA 1
ATOM 747 C C . SER A 1 101 ? 10.867 -1.725 -7.645 1 85.81 101 SER A C 1
ATOM 749 O O . SER A 1 101 ? 11.312 -0.579 -7.582 1 85.81 101 SER A O 1
ATOM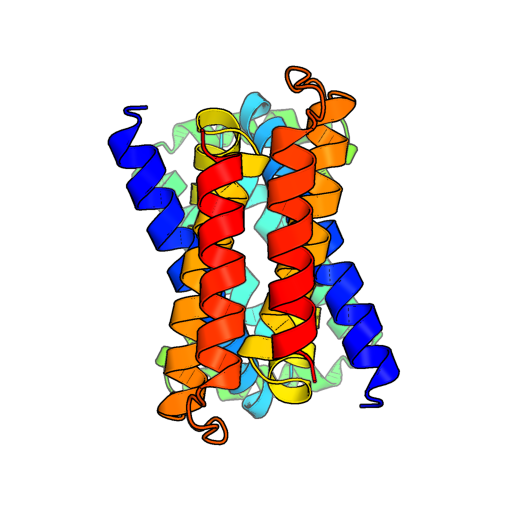 751 N N . ILE A 1 102 ? 9.906 -2.014 -8.445 1 88.38 102 ILE A N 1
ATOM 752 C CA . ILE A 1 102 ? 9.297 -1.015 -9.32 1 88.38 102 ILE A CA 1
ATOM 753 C C . ILE A 1 102 ? 8.445 -0.057 -8.492 1 88.38 102 ILE A C 1
ATOM 755 O O . ILE A 1 102 ? 8.531 1.162 -8.656 1 88.38 102 ILE A O 1
ATOM 759 N N . PHE A 1 103 ? 7.602 -0.62 -7.57 1 90.44 103 PHE A N 1
ATOM 760 C CA . PHE A 1 103 ? 6.809 0.232 -6.691 1 90.44 103 PHE A CA 1
ATOM 761 C C . PHE A 1 103 ? 7.684 1.29 -6.031 1 90.44 103 PHE A C 1
ATOM 763 O O . PHE A 1 103 ? 7.383 2.484 -6.098 1 90.44 103 PHE A O 1
ATOM 770 N N . VAL A 1 104 ? 8.758 0.883 -5.555 1 80.31 104 VAL A N 1
ATOM 771 C CA . VAL A 1 104 ? 9.648 1.701 -4.734 1 80.31 104 VAL A CA 1
ATOM 772 C C . VAL A 1 104 ? 10.328 2.754 -5.605 1 80.31 104 VAL A C 1
ATOM 774 O O . VAL A 1 104 ? 10.414 3.922 -5.223 1 80.31 104 VAL A O 1
ATOM 777 N N . GLY A 1 105 ? 10.883 2.281 -6.684 1 83.38 105 GLY A N 1
ATOM 778 C CA . GLY A 1 105 ? 11.5 3.236 -7.594 1 83.38 105 GLY A CA 1
ATOM 779 C C . GLY A 1 105 ? 10.586 4.395 -7.949 1 83.38 105 GLY A C 1
ATOM 780 O O . GLY A 1 105 ? 10.984 5.559 -7.859 1 83.38 105 GLY A O 1
ATOM 781 N N . VAL A 1 106 ? 9.43 4.043 -8.273 1 87.25 106 VAL A N 1
ATOM 782 C CA . VAL A 1 106 ? 8.453 5.051 -8.68 1 87.25 106 VAL A CA 1
ATOM 783 C C . VAL A 1 106 ? 8.047 5.895 -7.477 1 87.25 106 VAL A C 1
ATOM 785 O O . VAL A 1 106 ? 7.93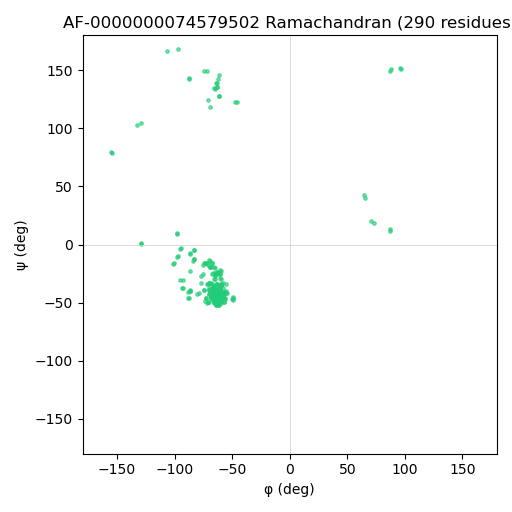 7.117 -7.578 1 87.25 106 VAL A O 1
ATOM 788 N N . GLN A 1 107 ? 7.898 5.262 -6.332 1 85.75 107 GLN A N 1
ATOM 789 C CA . GLN A 1 107 ? 7.496 5.953 -5.109 1 85.75 107 GLN A CA 1
ATOM 790 C C . GLN A 1 107 ? 8.547 6.969 -4.684 1 85.75 107 GLN A C 1
ATOM 792 O O . GLN A 1 107 ? 8.219 8.086 -4.281 1 85.75 107 GLN A O 1
ATOM 797 N N . LEU A 1 108 ? 9.773 6.617 -4.746 1 82 108 LEU A N 1
ATOM 798 C CA . LEU A 1 108 ? 10.859 7.496 -4.305 1 82 108 LEU A CA 1
ATOM 799 C C . LEU A 1 108 ? 11.016 8.68 -5.254 1 82 108 LEU A C 1
ATOM 801 O O . LEU A 1 108 ? 11.219 9.812 -4.812 1 82 108 LEU A O 1
ATOM 805 N N . ILE A 1 109 ? 10.938 8.445 -6.508 1 84.25 109 ILE A N 1
ATOM 806 C CA . ILE A 1 109 ? 11.016 9.523 -7.492 1 84.25 109 ILE A CA 1
ATOM 807 C C . ILE A 1 109 ? 9.844 10.484 -7.297 1 84.25 109 ILE A C 1
ATOM 809 O O . ILE A 1 109 ? 10.031 11.703 -7.266 1 84.25 109 ILE A O 1
ATOM 813 N N . SER A 1 110 ? 8.719 9.969 -7.152 1 86.38 110 SER A N 1
ATOM 814 C CA . SER A 1 110 ? 7.527 10.781 -6.934 1 86.38 110 SER A CA 1
ATOM 815 C C . SER A 1 110 ? 7.609 11.539 -5.613 1 86.38 110 SER A C 1
ATOM 817 O O . SER A 1 110 ? 7.242 12.711 -5.539 1 86.38 110 SER A O 1
ATOM 819 N N . GLY A 1 111 ? 8.055 10.844 -4.598 1 82.12 111 GLY A N 1
ATOM 820 C CA . GLY A 1 111 ? 8.227 11.492 -3.312 1 82.12 111 GLY A CA 1
ATOM 821 C C . GLY A 1 111 ? 9.203 12.656 -3.363 1 82.12 111 GLY A C 1
ATOM 822 O O . GLY A 1 111 ? 8.953 13.711 -2.771 1 82.12 111 GLY A O 1
ATOM 823 N N . ALA A 1 112 ? 10.297 12.469 -4.027 1 82.31 112 ALA A N 1
ATOM 824 C CA . ALA A 1 112 ? 11.289 13.531 -4.172 1 82.31 112 ALA A CA 1
ATOM 825 C C . ALA A 1 112 ? 10.695 14.742 -4.887 1 82.31 112 ALA A C 1
ATOM 827 O O . ALA A 1 112 ? 10.977 15.883 -4.523 1 82.31 112 ALA A O 1
ATOM 828 N N . LEU A 1 113 ? 9.922 14.453 -5.828 1 85.06 113 LEU A N 1
ATOM 829 C CA . LEU A 1 113 ? 9.297 15.531 -6.582 1 85.06 113 LEU A CA 1
ATOM 830 C C . LEU A 1 113 ? 8.25 16.25 -5.734 1 85.06 113 LEU A C 1
ATOM 832 O O . LEU A 1 113 ? 8.164 17.484 -5.762 1 85.06 113 LEU A O 1
ATOM 836 N N . ILE A 1 114 ? 7.543 15.555 -4.996 1 83.31 114 ILE A N 1
ATOM 837 C CA . ILE A 1 114 ? 6.512 16.109 -4.121 1 83.31 114 ILE A CA 1
ATOM 838 C C . ILE A 1 114 ? 7.16 16.984 -3.055 1 83.31 114 ILE A C 1
ATOM 840 O O . ILE A 1 114 ? 6.715 18.109 -2.812 1 83.31 114 ILE A O 1
ATOM 844 N N . ASP A 1 115 ? 8.195 16.484 -2.477 1 78.88 115 ASP A N 1
ATOM 845 C CA . ASP A 1 115 ? 8.906 17.25 -1.455 1 78.88 115 ASP A CA 1
ATOM 846 C C . ASP A 1 115 ? 9.578 18.484 -2.059 1 78.88 115 ASP A C 1
ATOM 848 O O . ASP A 1 115 ? 9.602 19.547 -1.438 1 78.88 115 ASP A O 1
ATOM 852 N N . HIS A 1 116 ? 10.156 18.297 -3.197 1 83.62 116 HIS A N 1
ATOM 853 C CA . HIS A 1 116 ? 10.883 19.391 -3.852 1 83.62 116 HIS A CA 1
ATOM 854 C C . HIS A 1 116 ? 9.953 20.547 -4.191 1 83.62 116 HIS A C 1
ATOM 856 O O . HIS A 1 116 ? 10.312 21.703 -3.996 1 83.62 116 HIS A O 1
ATOM 862 N N . PHE A 1 117 ? 8.75 20.266 -4.637 1 86.31 117 PHE A N 1
ATOM 863 C CA . PHE A 1 117 ? 7.824 21.297 -5.09 1 86.31 117 PHE A CA 1
ATOM 864 C C . PHE A 1 117 ? 6.852 21.672 -3.98 1 86.31 117 PHE A C 1
ATOM 866 O O . PHE A 1 117 ? 6.133 22.672 -4.09 1 86.31 117 PHE A O 1
ATOM 873 N N . GLY A 1 118 ? 6.883 20.891 -2.945 1 80.62 118 GLY A N 1
ATOM 874 C CA . GLY A 1 118 ? 5.973 21.156 -1.841 1 80.62 118 GLY A CA 1
ATOM 875 C C . GLY A 1 118 ? 4.512 20.984 -2.217 1 80.62 118 GLY A C 1
ATOM 876 O O . GLY A 1 118 ? 3.678 21.828 -1.889 1 80.62 118 GLY A O 1
ATOM 877 N N . ILE A 1 119 ? 4.289 20 -2.957 1 78.69 119 ILE A N 1
ATOM 878 C CA . ILE A 1 119 ? 2.943 19.719 -3.447 1 78.69 119 ILE A CA 1
ATOM 879 C C . ILE A 1 119 ? 2.021 19.406 -2.271 1 78.69 119 ILE A C 1
ATOM 881 O O . ILE A 1 119 ? 2.42 18.703 -1.336 1 78.69 119 ILE A O 1
ATOM 885 N N . PHE A 1 120 ? 0.731 19.953 -2.189 1 78.19 120 PHE A N 1
ATOM 886 C CA . PHE A 1 120 ? -0.308 19.75 -1.186 1 78.19 120 PHE A CA 1
ATOM 887 C C . PHE A 1 120 ? 0.047 20.469 0.112 1 78.19 120 PHE A C 1
ATOM 889 O O . PHE A 1 120 ? -0.302 20 1.199 1 78.19 120 PHE A O 1
ATOM 896 N N . GLY A 1 121 ? 0.903 21.375 0.048 1 74.88 121 GLY A N 1
ATOM 897 C CA . GLY A 1 121 ? 1.187 22.234 1.186 1 74.88 121 GLY A CA 1
ATOM 898 C C . GLY A 1 121 ? 2.236 21.656 2.119 1 74.88 121 GLY A C 1
ATOM 899 O O . GLY A 1 121 ? 2.385 22.109 3.252 1 74.88 121 GLY A O 1
ATOM 900 N N . ILE A 1 122 ? 2.885 20.656 1.628 1 70.88 122 ILE A N 1
ATOM 901 C CA . ILE A 1 122 ? 3.973 20.094 2.424 1 70.88 122 ILE A CA 1
ATOM 902 C C . ILE A 1 122 ? 5.18 21.016 2.379 1 70.88 122 ILE A C 1
ATOM 904 O O . ILE A 1 122 ? 5.332 21.812 1.442 1 70.88 122 ILE A O 1
ATOM 908 N N . GLN A 1 123 ? 5.918 21 3.453 1 76.31 123 GLN A N 1
ATOM 909 C CA . GLN A 1 123 ? 7.125 21.828 3.5 1 76.31 123 GLN A CA 1
ATOM 910 C C . GLN A 1 123 ? 8.109 21.406 2.414 1 76.31 123 GLN A C 1
ATOM 912 O O . GLN A 1 123 ? 8.438 20.234 2.279 1 76.31 123 GLN A O 1
ATOM 917 N N . LYS A 1 124 ? 8.523 22.422 1.656 1 81.62 124 LYS A N 1
ATOM 918 C CA . LYS A 1 124 ? 9.461 22.141 0.566 1 81.62 124 LYS A CA 1
ATOM 919 C C . LYS A 1 124 ? 10.797 21.641 1.101 1 81.62 124 LYS A C 1
ATOM 921 O O . LYS A 1 124 ? 11.289 22.141 2.113 1 81.62 124 LYS A O 1
ATOM 926 N N . SER A 1 125 ? 11.305 20.625 0.532 1 80.25 125 SER A N 1
ATOM 927 C CA . SER A 1 125 ? 12.648 20.109 0.749 1 80.25 125 SER A CA 1
ATOM 928 C C . SER A 1 125 ? 13.375 19.891 -0.574 1 80.25 125 SER A C 1
ATOM 930 O O . SER A 1 125 ? 13.125 18.906 -1.271 1 80.25 125 SER A O 1
ATOM 932 N N . PRO A 1 126 ? 14.289 20.781 -0.867 1 85.69 126 PRO A N 1
ATOM 933 C CA . PRO A 1 126 ? 14.953 20.719 -2.172 1 85.69 126 PRO A CA 1
ATOM 934 C C . PRO A 1 126 ? 15.75 19.422 -2.365 1 85.69 126 PRO A C 1
ATOM 936 O O . PRO A 1 126 ? 16.297 18.875 -1.4 1 85.69 126 PRO A O 1
ATOM 939 N N . ILE A 1 127 ? 15.641 19 -3.635 1 85.69 127 ILE A N 1
ATOM 940 C CA . ILE A 1 127 ? 16.469 17.844 -3.996 1 85.69 127 ILE A CA 1
ATOM 941 C C . ILE A 1 127 ? 17.938 18.25 -4.016 1 85.69 127 ILE A C 1
ATOM 943 O O . ILE A 1 127 ? 18.328 19.141 -4.781 1 85.69 127 ILE A O 1
ATOM 947 N N . THR A 1 128 ? 18.734 17.641 -3.166 1 88.44 128 THR A N 1
ATOM 948 C CA . THR A 1 128 ? 20.172 17.906 -3.086 1 88.44 128 THR A CA 1
ATOM 949 C C . THR A 1 128 ? 20.953 16.859 -3.877 1 88.44 128 THR A C 1
ATOM 951 O O . THR A 1 128 ? 20.391 15.867 -4.324 1 88.44 128 THR A O 1
ATOM 954 N N . LEU A 1 129 ? 22.188 17.156 -4.062 1 88.94 129 LEU A N 1
ATOM 955 C CA . LEU A 1 129 ? 23.062 16.203 -4.75 1 88.94 129 LEU A CA 1
ATOM 956 C C . LEU A 1 129 ? 23.156 14.891 -3.971 1 88.94 129 LEU A C 1
ATOM 958 O O . LEU A 1 129 ? 23.25 13.812 -4.562 1 88.94 129 LEU A O 1
ATOM 962 N N . LEU A 1 130 ? 23.188 15.07 -2.756 1 87.69 130 LEU A N 1
ATOM 963 C CA . LEU A 1 130 ? 23.25 13.883 -1.9 1 87.69 130 LEU A CA 1
ATOM 964 C C . LEU A 1 130 ? 21.984 13.039 -2.059 1 87.69 130 LEU A C 1
ATOM 966 O O . LEU A 1 130 ? 22.062 11.812 -2.145 1 87.69 130 LEU A O 1
ATOM 970 N N . LYS A 1 131 ? 20.859 13.656 -2.092 1 82.31 131 LYS A N 1
ATOM 971 C CA . LYS A 1 131 ? 19.609 12.938 -2.303 1 82.31 131 LYS A CA 1
ATOM 972 C C . LYS A 1 131 ? 19.562 12.297 -3.686 1 82.31 131 LYS A C 1
ATOM 974 O O . LYS A 1 131 ? 19.062 11.18 -3.842 1 82.31 131 LYS A O 1
ATOM 979 N N . LEU A 1 132 ? 20.062 13.016 -4.574 1 85.44 132 LEU A N 1
ATOM 980 C CA . LEU A 1 132 ? 20.125 12.461 -5.926 1 85.44 132 LEU A CA 1
ATOM 981 C C . LEU A 1 132 ? 21 11.211 -5.961 1 85.44 132 LEU A C 1
ATOM 983 O O . LEU A 1 132 ? 20.672 10.25 -6.66 1 85.44 132 LEU A O 1
ATOM 987 N N . PHE A 1 133 ? 22.047 11.305 -5.285 1 89.81 133 PHE A N 1
ATOM 988 C CA . PHE A 1 133 ? 22.906 10.133 -5.203 1 89.81 133 PHE A CA 1
ATOM 989 C C . PHE A 1 133 ? 22.188 8.961 -4.551 1 89.81 133 PHE A C 1
ATOM 991 O O . PHE A 1 133 ? 22.266 7.832 -5.031 1 89.81 133 PHE A O 1
ATOM 998 N N . GLY A 1 134 ? 21.562 9.172 -3.508 1 84.44 134 GLY A N 1
ATOM 999 C CA . GLY A 1 134 ? 20.781 8.141 -2.857 1 84.44 134 GLY A CA 1
ATOM 1000 C C . GLY A 1 134 ? 19.719 7.535 -3.764 1 84.44 134 GLY A C 1
ATOM 1001 O O . GLY A 1 134 ? 19.562 6.312 -3.826 1 84.44 134 GLY A O 1
ATOM 1002 N N . ILE A 1 135 ? 19.062 8.367 -4.473 1 82.31 135 ILE A N 1
ATOM 1003 C CA . ILE A 1 135 ? 18.047 7.93 -5.426 1 82.31 135 ILE A CA 1
ATOM 1004 C C . ILE A 1 135 ? 18.688 7.066 -6.508 1 82.31 135 ILE A C 1
ATOM 1006 O O . ILE A 1 135 ? 18.141 6.047 -6.91 1 82.31 135 ILE A O 1
ATOM 1010 N N . SER A 1 136 ? 19.781 7.508 -6.953 1 87.75 136 SER A N 1
ATOM 1011 C CA . SER A 1 136 ? 20.484 6.754 -7.98 1 87.75 136 SER A CA 1
ATOM 1012 C C . SER A 1 136 ? 20.828 5.348 -7.5 1 87.75 136 SER A C 1
ATOM 1014 O O . SER A 1 136 ? 20.703 4.379 -8.258 1 87.75 136 SER A O 1
ATOM 1016 N N . LEU A 1 137 ? 21.328 5.262 -6.344 1 87.44 137 LEU A N 1
ATOM 1017 C CA . LEU A 1 137 ? 21.625 3.951 -5.777 1 87.44 137 LEU A CA 1
ATOM 1018 C C . LEU A 1 137 ? 20.375 3.088 -5.707 1 87.44 137 LEU A C 1
ATOM 1020 O O . LEU A 1 137 ? 20.422 1.891 -6.004 1 87.44 137 LEU A O 1
ATOM 1024 N N . LEU A 1 138 ? 19.359 3.691 -5.34 1 79.94 138 LEU A N 1
ATOM 1025 C CA . LEU A 1 138 ? 18.078 2.99 -5.281 1 79.94 138 LEU A CA 1
ATOM 1026 C C . LEU A 1 138 ? 17.688 2.461 -6.656 1 79.94 138 LEU A C 1
ATOM 1028 O O . LEU A 1 138 ? 17.312 1.294 -6.797 1 79.94 138 LEU A O 1
ATOM 1032 N N . LEU A 1 139 ? 17.766 3.293 -7.617 1 82.38 139 LEU A N 1
ATOM 1033 C CA . LEU A 1 139 ? 17.391 2.924 -8.977 1 82.38 139 LEU A CA 1
ATOM 1034 C C . LEU A 1 139 ? 18.297 1.82 -9.516 1 82.38 139 LEU A C 1
ATOM 1036 O O . LEU A 1 139 ? 17.828 0.919 -10.219 1 82.38 139 LEU A O 1
ATOM 1040 N N . LEU A 1 140 ? 19.5 1.941 -9.211 1 87.44 140 LEU A N 1
ATOM 1041 C CA . LEU A 1 140 ? 20.453 0.913 -9.641 1 87.44 140 LEU A CA 1
ATOM 1042 C C . LEU A 1 140 ? 20.125 -0.429 -8.992 1 87.44 140 LEU A C 1
ATOM 1044 O O . LEU A 1 140 ? 20.141 -1.466 -9.664 1 87.44 140 LEU A O 1
ATOM 1048 N N . GLY A 1 141 ? 19.922 -0.41 -7.73 1 85.25 141 GLY A N 1
ATOM 1049 C CA . GLY A 1 141 ? 19.5 -1.623 -7.051 1 85.25 141 GLY A CA 1
ATOM 1050 C C . GLY A 1 141 ? 18.219 -2.213 -7.621 1 85.25 141 GLY A C 1
ATOM 1051 O O . GLY A 1 141 ? 18.125 -3.424 -7.832 1 85.25 141 GLY A O 1
ATOM 1052 N N . MET A 1 142 ? 17.281 -1.379 -7.934 1 81.69 142 MET A N 1
ATOM 1053 C CA . MET A 1 142 ? 16.031 -1.789 -8.555 1 81.69 142 MET A CA 1
ATOM 1054 C C . MET A 1 142 ? 16.281 -2.467 -9.898 1 81.69 142 MET A C 1
ATOM 1056 O O . MET A 1 142 ? 15.703 -3.514 -10.188 1 81.69 142 MET A O 1
ATOM 1060 N N . ARG A 1 143 ? 17.062 -1.845 -10.672 1 83.31 143 ARG A N 1
ATOM 1061 C CA . ARG A 1 143 ? 17.375 -2.385 -11.984 1 83.31 143 ARG A CA 1
ATOM 1062 C C . ARG A 1 143 ? 17.969 -3.785 -11.875 1 83.31 143 ARG A C 1
ATOM 1064 O O . ARG A 1 143 ? 17.656 -4.664 -12.68 1 83.31 143 ARG A O 1
ATOM 1071 N N . ILE A 1 144 ? 18.797 -3.994 -10.977 1 86.12 144 ILE A N 1
ATOM 1072 C CA . ILE A 1 144 ? 19.438 -5.289 -10.773 1 86.12 144 ILE A CA 1
ATOM 1073 C C . ILE A 1 144 ? 18.391 -6.332 -10.383 1 86.12 144 ILE A C 1
ATOM 1075 O O . ILE A 1 144 ? 18.453 -7.48 -10.82 1 86.12 144 ILE A O 1
ATOM 1079 N N . LEU A 1 145 ? 17.438 -5.934 -9.688 1 82.12 145 LEU A N 1
ATOM 1080 C CA . LEU A 1 145 ? 16.5 -6.887 -9.117 1 82.12 145 LEU A CA 1
ATOM 1081 C C . LEU A 1 145 ? 15.383 -7.207 -10.109 1 82.12 145 LEU A C 1
ATOM 1083 O O . LEU A 1 145 ? 14.695 -8.219 -9.961 1 82.12 145 LEU A O 1
ATOM 1087 N N . ILE A 1 146 ? 15.117 -6.336 -11.078 1 76.56 146 ILE A N 1
ATOM 1088 C CA . ILE A 1 146 ? 14.07 -6.582 -12.062 1 76.56 146 ILE A CA 1
ATOM 1089 C C . ILE A 1 146 ? 14.609 -7.457 -13.188 1 76.56 146 ILE A C 1
ATOM 1091 O O . ILE A 1 146 ? 13.844 -8.109 -13.898 1 76.56 146 ILE A O 1
ATOM 1095 N N . LYS A 1 147 ? 15.906 -7.707 -13.414 1 67.12 147 LYS A N 1
ATOM 1096 C CA . LYS A 1 147 ? 16.469 -8.523 -14.492 1 67.12 147 LYS A CA 1
ATOM 1097 C C . LYS A 1 147 ? 16.328 -10.016 -14.18 1 67.12 147 LYS A C 1
ATOM 1099 O O . LYS A 1 147 ? 16.469 -10.43 -13.031 1 67.12 147 LYS A O 1
ATOM 1104 N N . MET B 1 1 ? -1.417 -12.703 -18.172 1 76.5 1 MET B N 1
ATOM 1105 C CA . MET B 1 1 ? -1.276 -11.305 -18.578 1 76.5 1 MET B CA 1
ATOM 1106 C C . MET B 1 1 ? 0.1 -11.055 -19.188 1 76.5 1 MET B C 1
ATOM 1108 O O . MET B 1 1 ? 1.072 -11.727 -18.828 1 76.5 1 MET B O 1
ATOM 1112 N N . ASP B 1 2 ? 0.115 -10.102 -20.234 1 87.88 2 ASP B N 1
ATOM 1113 C CA . ASP B 1 2 ? 1.359 -9.688 -20.875 1 87.88 2 ASP B CA 1
ATOM 1114 C C . ASP B 1 2 ? 2.271 -8.969 -19.891 1 87.88 2 ASP B C 1
ATOM 1116 O O . ASP B 1 2 ? 1.797 -8.234 -19.016 1 87.88 2 ASP B O 1
ATOM 1120 N N . ARG B 1 3 ? 3.555 -9.25 -19.938 1 88.06 3 ARG B N 1
ATOM 1121 C CA . ARG B 1 3 ? 4.562 -8.68 -19.047 1 88.06 3 ARG B CA 1
ATOM 1122 C C . ARG B 1 3 ? 4.555 -7.152 -19.141 1 88.06 3 ARG B C 1
ATOM 1124 O O . ARG B 1 3 ? 4.777 -6.469 -18.125 1 88.06 3 ARG B O 1
ATOM 1131 N N . THR B 1 4 ? 4.27 -6.656 -20.281 1 91.25 4 THR B N 1
ATOM 1132 C CA . THR B 1 4 ? 4.23 -5.211 -20.484 1 91.25 4 THR B CA 1
ATOM 1133 C C . THR B 1 4 ? 3.145 -4.574 -19.625 1 91.25 4 THR B C 1
ATOM 1135 O O . THR B 1 4 ? 3.377 -3.551 -18.984 1 91.25 4 THR B O 1
ATOM 1138 N N . TRP B 1 5 ? 2.004 -5.152 -19.578 1 94 5 TRP B N 1
ATOM 1139 C CA . TRP B 1 5 ? 0.907 -4.633 -18.766 1 94 5 TRP B CA 1
ATOM 1140 C C . TRP B 1 5 ? 1.243 -4.715 -17.281 1 94 5 TRP B C 1
ATOM 1142 O O . TRP B 1 5 ? 0.91 -3.809 -16.516 1 94 5 TRP B O 1
ATOM 1152 N N . ALA B 1 6 ? 1.92 -5.805 -16.938 1 93.69 6 ALA B N 1
ATOM 1153 C CA . ALA B 1 6 ? 2.326 -5.953 -15.547 1 93.69 6 ALA B CA 1
ATOM 1154 C C . ALA B 1 6 ? 3.268 -4.828 -15.125 1 93.69 6 ALA B C 1
ATOM 1156 O O . ALA B 1 6 ? 3.141 -4.285 -14.031 1 93.69 6 ALA B O 1
ATOM 1157 N N . LEU B 1 7 ? 4.137 -4.434 -16.031 1 92.81 7 LEU B N 1
ATOM 1158 C CA . LEU B 1 7 ? 5.086 -3.359 -15.742 1 92.81 7 LEU B CA 1
ATOM 1159 C C . LEU B 1 7 ? 4.371 -2.018 -15.633 1 92.81 7 LEU B C 1
ATOM 1161 O O . LEU B 1 7 ? 4.648 -1.232 -14.727 1 92.81 7 LEU B O 1
ATOM 1165 N N . ILE B 1 8 ? 3.469 -1.799 -16.5 1 96 8 ILE B N 1
ATOM 1166 C CA . ILE B 1 8 ? 2.705 -0.556 -16.484 1 96 8 ILE B CA 1
ATOM 1167 C C . ILE B 1 8 ? 1.888 -0.465 -15.203 1 96 8 ILE B C 1
ATOM 1169 O O . ILE B 1 8 ? 1.889 0.569 -14.531 1 96 8 ILE B O 1
ATOM 1173 N N . PHE B 1 9 ? 1.237 -1.537 -14.859 1 96.75 9 PHE B N 1
ATOM 1174 C CA . PHE B 1 9 ? 0.439 -1.563 -13.641 1 96.75 9 PHE B CA 1
ATOM 1175 C C . PHE B 1 9 ? 1.316 -1.336 -12.414 1 96.75 9 PHE B C 1
ATOM 1177 O O . PHE B 1 9 ? 0.905 -0.662 -11.469 1 96.75 9 PHE B O 1
ATOM 1184 N N . ALA B 1 10 ? 2.5 -1.894 -12.453 1 95.38 10 ALA B N 1
ATOM 1185 C CA . ALA B 1 10 ? 3.422 -1.707 -11.344 1 95.38 10 ALA B CA 1
ATOM 1186 C C . ALA B 1 10 ? 3.805 -0.238 -11.188 1 95.38 10 ALA B C 1
ATOM 1188 O O . ALA B 1 10 ? 3.895 0.272 -10.062 1 95.38 10 ALA B O 1
ATOM 1189 N N . ILE B 1 11 ? 4.012 0.406 -12.289 1 95.19 11 ILE B N 1
ATOM 1190 C CA . ILE B 1 11 ? 4.355 1.824 -12.281 1 95.19 11 ILE B CA 1
ATOM 1191 C C . ILE B 1 11 ? 3.184 2.633 -11.727 1 95.19 11 ILE B C 1
ATOM 1193 O O . ILE B 1 11 ? 3.375 3.523 -10.891 1 95.19 11 ILE B O 1
ATOM 1197 N N . VAL B 1 12 ? 2.002 2.336 -12.133 1 96.88 12 VAL B N 1
ATOM 1198 C CA . VAL B 1 12 ? 0.802 3.018 -11.664 1 96.88 12 VAL B CA 1
ATOM 1199 C C . VAL B 1 12 ? 0.658 2.822 -10.156 1 96.88 12 VAL B C 1
ATOM 1201 O O . VAL B 1 12 ? 0.386 3.777 -9.422 1 96.88 12 VAL B O 1
ATOM 1204 N N . VAL B 1 13 ? 0.858 1.631 -9.672 1 96.12 13 VAL B N 1
ATOM 1205 C CA . VAL B 1 13 ? 0.751 1.326 -8.242 1 96.12 13 VAL B CA 1
ATOM 1206 C C . VAL B 1 13 ? 1.757 2.166 -7.461 1 96.12 13 VAL B C 1
ATOM 1208 O O . VAL B 1 13 ? 1.403 2.795 -6.461 1 96.12 13 VAL B O 1
ATOM 1211 N N . GLY B 1 14 ? 2.992 2.205 -7.918 1 93.69 14 GLY B N 1
ATOM 1212 C CA . GLY B 1 14 ? 4.012 2.992 -7.242 1 93.69 14 GLY B CA 1
ATOM 1213 C C . GLY B 1 14 ? 3.676 4.469 -7.172 1 93.69 14 GLY B C 1
ATOM 1214 O O . GLY B 1 14 ? 3.842 5.098 -6.125 1 93.69 14 GLY B O 1
ATOM 1215 N N . PHE B 1 15 ? 3.18 4.988 -8.266 1 94.56 15 PHE B N 1
ATOM 1216 C CA . PHE B 1 15 ? 2.836 6.402 -8.344 1 94.56 15 PHE B CA 1
ATOM 1217 C C . PHE B 1 15 ? 1.674 6.727 -7.41 1 94.56 15 PHE B C 1
ATOM 1219 O O . PHE B 1 15 ? 1.739 7.684 -6.637 1 94.56 15 PHE B O 1
ATOM 1226 N N . VAL B 1 16 ? 0.639 5.98 -7.48 1 95.62 16 VAL B N 1
ATOM 1227 C CA . VAL B 1 16 ? -0.549 6.207 -6.664 1 95.62 16 VAL B CA 1
ATOM 1228 C C . VAL B 1 16 ? -0.213 5.988 -5.188 1 95.62 16 VAL B C 1
ATOM 1230 O O . VAL B 1 16 ? -0.69 6.723 -4.32 1 95.62 16 VAL B O 1
ATOM 1233 N N . ALA B 1 17 ? 0.634 5.008 -4.934 1 93.62 17 ALA B N 1
ATOM 1234 C CA . ALA B 1 17 ? 1.029 4.707 -3.559 1 93.62 17 ALA B CA 1
ATOM 1235 C C . ALA B 1 17 ? 1.813 5.863 -2.947 1 93.62 17 ALA B C 1
ATOM 1237 O O . ALA B 1 17 ? 1.806 6.051 -1.729 1 93.62 17 ALA B O 1
ATOM 1238 N N . SER B 1 18 ? 2.488 6.668 -3.705 1 91.25 18 SER B N 1
ATOM 1239 C CA . SER B 1 18 ? 3.238 7.812 -3.199 1 91.25 18 SER B CA 1
ATOM 1240 C C . SER B 1 18 ? 2.309 8.961 -2.82 1 91.25 18 SER B C 1
ATOM 1242 O O . SER B 1 18 ? 2.629 9.758 -1.94 1 91.25 18 SER B O 1
ATOM 1244 N N . LEU B 1 19 ? 1.169 9.039 -3.389 1 92.62 19 LEU B N 1
ATOM 1245 C CA . LEU B 1 19 ? 0.257 10.156 -3.197 1 92.62 19 LEU B CA 1
ATOM 1246 C C . LEU B 1 19 ? -0.771 9.844 -2.117 1 92.62 19 LEU B C 1
ATOM 1248 O O . LEU B 1 19 ? -1.236 10.742 -1.415 1 92.62 19 LEU B O 1
ATOM 1252 N N . GLN B 1 20 ? -1.118 8.617 -1.97 1 94.31 20 GLN B N 1
ATOM 1253 C CA . GLN B 1 20 ? -2.264 8.203 -1.162 1 94.31 20 GLN B CA 1
ATOM 1254 C C . GLN B 1 20 ? -2.092 8.633 0.292 1 94.31 20 GLN B C 1
ATOM 1256 O O . GLN B 1 20 ? -2.973 9.281 0.862 1 94.31 20 GLN B O 1
ATOM 1261 N N . PRO B 1 21 ? -0.899 8.359 0.903 1 92.12 21 PRO B N 1
ATOM 1262 C CA . PRO B 1 21 ? -0.774 8.766 2.307 1 92.12 21 PRO B CA 1
ATOM 1263 C C . PRO B 1 21 ? -0.82 10.281 2.494 1 92.12 21 PRO B C 1
ATOM 1265 O O . PRO B 1 21 ? -1.302 10.758 3.521 1 92.12 21 PRO B O 1
ATOM 1268 N N . ILE B 1 22 ? -0.382 11.008 1.547 1 89.62 22 ILE B N 1
ATOM 1269 C CA . ILE B 1 22 ? -0.385 12.469 1.61 1 89.62 22 ILE B CA 1
ATOM 1270 C C . ILE B 1 22 ? -1.818 12.984 1.521 1 89.62 22 ILE B C 1
ATOM 1272 O O . ILE B 1 22 ? -2.246 13.789 2.348 1 89.62 22 ILE B O 1
ATOM 1276 N N . ILE B 1 23 ? -2.523 12.508 0.572 1 93.19 23 ILE B N 1
ATOM 1277 C CA . ILE B 1 23 ? -3.916 12.891 0.374 1 93.19 23 ILE B CA 1
ATOM 1278 C C . ILE B 1 23 ? -4.742 12.5 1.598 1 93.19 23 ILE B C 1
ATOM 1280 O O . ILE B 1 23 ? -5.547 13.289 2.092 1 93.19 23 ILE B O 1
ATOM 1284 N N . ASN B 1 24 ? -4.5 11.32 2.115 1 94.81 24 ASN B N 1
ATOM 1285 C CA . ASN B 1 24 ? -5.223 10.844 3.293 1 94.81 24 ASN B CA 1
ATOM 1286 C C . ASN B 1 24 ? -4.898 11.688 4.523 1 94.81 24 ASN B C 1
ATOM 1288 O O . ASN B 1 24 ? -5.762 11.906 5.375 1 94.81 24 ASN B O 1
ATOM 1292 N N . SER B 1 25 ? -3.641 12.07 4.633 1 91.75 25 SER B N 1
ATOM 1293 C CA . SER B 1 25 ? -3.27 12.898 5.773 1 91.75 25 SER B CA 1
ATOM 1294 C C . SER B 1 25 ? -3.988 14.242 5.738 1 91.75 25 SER B C 1
ATOM 1296 O O . SER B 1 25 ? -4.348 14.789 6.785 1 91.75 25 SER B O 1
ATOM 1298 N N . LYS B 1 26 ? -4.211 14.766 4.559 1 92.19 26 LYS B N 1
ATOM 1299 C CA . LYS B 1 26 ? -4.953 16.016 4.422 1 92.19 26 LYS B CA 1
ATOM 1300 C C . LYS B 1 26 ? -6.414 15.836 4.82 1 92.19 26 LYS B C 1
ATOM 1302 O O . LYS B 1 26 ? -6.984 16.688 5.508 1 92.19 26 LYS B O 1
ATOM 1307 N N . LEU B 1 27 ? -6.984 14.789 4.395 1 95.19 27 LEU B N 1
ATOM 1308 C CA . LEU B 1 27 ? -8.336 14.477 4.84 1 95.19 27 LEU B CA 1
ATOM 1309 C C . LEU B 1 27 ? -8.391 14.328 6.355 1 95.19 27 LEU B C 1
ATOM 1311 O O . LEU B 1 27 ? -9.312 14.82 7.004 1 95.19 27 LEU B O 1
ATOM 1315 N N . GLY B 1 28 ? -7.383 13.625 6.859 1 94.94 28 GLY B N 1
ATOM 1316 C CA . GLY B 1 28 ? -7.297 13.398 8.297 1 94.94 28 GLY B CA 1
ATOM 1317 C C . GLY B 1 28 ? -7.203 14.688 9.094 1 94.94 28 GLY B C 1
ATOM 1318 O O . GLY B 1 28 ? -7.695 14.758 10.227 1 94.94 28 GLY B O 1
ATOM 1319 N N . GLU B 1 29 ? -6.566 15.664 8.555 1 92.5 29 GLU B N 1
ATOM 1320 C CA . GLU B 1 29 ? -6.473 16.969 9.219 1 92.5 29 GLU B CA 1
ATOM 1321 C C . GLU B 1 29 ? -7.852 17.578 9.422 1 92.5 29 GLU B C 1
ATOM 1323 O O . GLU B 1 29 ? -8.062 18.344 10.367 1 92.5 29 GLU B O 1
ATOM 1328 N N . HIS B 1 30 ? -8.789 17.203 8.602 1 94.25 30 HIS B N 1
ATOM 1329 C CA . HIS B 1 30 ? -10.117 17.812 8.664 1 94.25 30 HIS B CA 1
ATOM 1330 C 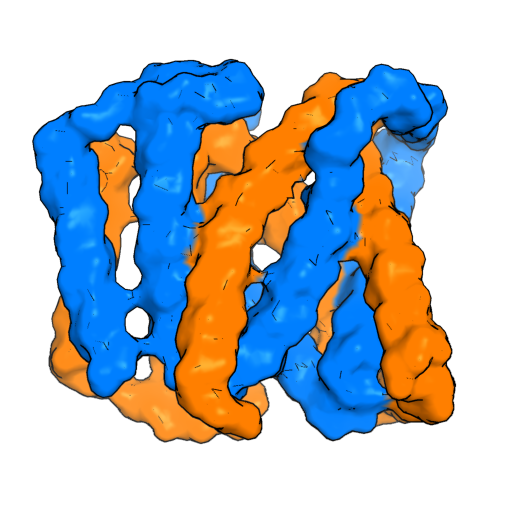C . HIS B 1 30 ? -11.055 17 9.555 1 94.25 30 HIS B C 1
ATOM 1332 O O . HIS B 1 30 ? -11.844 17.562 10.305 1 94.25 30 HIS B O 1
ATOM 1338 N N . ILE B 1 31 ? -10.906 15.758 9.484 1 96.06 31 ILE B N 1
ATOM 1339 C CA . ILE B 1 31 ? -11.953 14.984 10.148 1 96.06 31 ILE B CA 1
ATOM 1340 C C . ILE B 1 31 ? -11.32 13.961 11.086 1 96.06 31 ILE B C 1
ATOM 1342 O O . ILE B 1 31 ? -12.023 13.18 11.727 1 96.06 31 ILE B O 1
ATOM 1346 N N . GLY B 1 32 ? -10.039 13.922 11.188 1 94.62 32 GLY B N 1
ATOM 1347 C CA . GLY B 1 32 ? -9.336 12.922 11.984 1 94.62 32 GLY B CA 1
ATOM 1348 C C . GLY B 1 32 ? -8.867 11.734 11.172 1 94.62 32 GLY B C 1
ATOM 1349 O O . GLY B 1 32 ? -9.516 11.336 10.203 1 94.62 32 GLY B O 1
ATOM 1350 N N . SER B 1 33 ? -7.789 11.141 11.648 1 95 33 SER B N 1
ATOM 1351 C CA . SER B 1 33 ? -7.125 10.078 10.898 1 95 33 SER B CA 1
ATOM 1352 C C . SER B 1 33 ? -8.016 8.844 10.789 1 95 33 SER B C 1
ATOM 1354 O O . SER B 1 33 ? -8.156 8.266 9.703 1 95 33 SER B O 1
ATOM 1356 N N . LYS B 1 34 ? -8.633 8.453 11.898 1 96.69 34 LYS B N 1
ATOM 1357 C CA . LYS B 1 34 ? -9.469 7.254 11.883 1 96.69 34 LYS B CA 1
ATOM 1358 C C . LYS B 1 34 ? -10.68 7.438 10.977 1 96.69 34 LYS B C 1
ATOM 1360 O O . LYS B 1 34 ? -11.039 6.535 10.219 1 96.69 34 LYS B O 1
ATOM 1365 N N . ASN B 1 35 ? -11.227 8.586 11.039 1 97.44 35 ASN B N 1
ATOM 1366 C CA . ASN B 1 35 ? -12.367 8.891 10.18 1 97.44 35 ASN B CA 1
ATOM 1367 C C . ASN B 1 35 ? -11.961 8.938 8.711 1 97.44 35 ASN B C 1
ATOM 1369 O O . ASN B 1 35 ? -12.742 8.547 7.836 1 97.44 35 ASN B O 1
ATOM 1373 N N . ALA B 1 36 ? -10.805 9.469 8.438 1 97.25 36 ALA B N 1
ATOM 1374 C CA . ALA B 1 36 ? -10.305 9.508 7.07 1 97.25 36 ALA B CA 1
ATOM 1375 C C . ALA B 1 36 ? -10.18 8.102 6.488 1 97.25 36 ALA B C 1
ATOM 1377 O O . ALA B 1 36 ? -10.594 7.855 5.352 1 97.25 36 ALA B O 1
ATOM 1378 N N . VAL B 1 37 ? -9.648 7.199 7.246 1 97.56 37 VAL B N 1
ATOM 1379 C CA . VAL B 1 37 ? -9.516 5.812 6.816 1 97.56 37 VAL B CA 1
ATOM 1380 C C . VAL B 1 37 ? -10.898 5.207 6.586 1 97.56 37 VAL B C 1
ATOM 1382 O O . VAL B 1 37 ? -11.109 4.496 5.602 1 97.56 37 VAL B O 1
ATOM 1385 N N . PHE B 1 38 ? -11.82 5.504 7.516 1 98 38 PHE B N 1
ATOM 1386 C CA . PHE B 1 38 ? -13.188 5.012 7.398 1 98 38 PHE B CA 1
ATOM 1387 C C . PHE B 1 38 ? -13.82 5.48 6.094 1 98 38 PHE B C 1
ATOM 1389 O O . PHE B 1 38 ? -14.414 4.68 5.367 1 98 38 PHE B O 1
ATOM 1396 N N . VAL B 1 39 ? -13.688 6.723 5.75 1 97.69 39 VAL B N 1
ATOM 1397 C CA . VAL B 1 39 ? -14.211 7.301 4.516 1 97.69 39 VAL B CA 1
ATOM 1398 C C . VAL B 1 39 ? -13.547 6.641 3.311 1 97.69 39 VAL B C 1
ATOM 1400 O O . VAL B 1 39 ? -14.211 6.324 2.32 1 97.69 39 VAL B O 1
ATOM 1403 N N . ASN B 1 40 ? -12.281 6.41 3.369 1 97.5 40 ASN B N 1
ATOM 1404 C CA . ASN B 1 40 ? -11.547 5.738 2.301 1 97.5 40 ASN B CA 1
ATOM 1405 C C . ASN B 1 40 ? -12.109 4.348 2.02 1 97.5 40 ASN B C 1
ATOM 1407 O O . ASN B 1 40 ? -12.312 3.979 0.863 1 97.5 40 ASN B O 1
ATOM 1411 N N . PHE B 1 41 ? -12.367 3.633 3.053 1 98.12 41 PHE B N 1
ATOM 1412 C CA . PHE B 1 41 ? -12.867 2.275 2.873 1 98.12 41 PHE B CA 1
ATOM 1413 C C . PHE B 1 41 ? -14.297 2.287 2.338 1 98.12 41 PHE B C 1
ATOM 1415 O O . PHE B 1 41 ? -14.68 1.402 1.573 1 98.12 41 PHE B O 1
ATOM 1422 N N . ILE B 1 42 ? -15.094 3.26 2.713 1 98.06 42 ILE B N 1
ATOM 1423 C CA . ILE B 1 42 ? -16.438 3.396 2.16 1 98.06 42 ILE B CA 1
ATOM 1424 C C . ILE B 1 42 ? -16.359 3.674 0.66 1 98.06 42 ILE B C 1
ATOM 1426 O O . ILE B 1 42 ? -17 2.992 -0.142 1 98.06 42 ILE B O 1
ATOM 1430 N N . ILE B 1 43 ? -15.594 4.645 0.323 1 98.12 43 ILE B N 1
ATOM 1431 C CA . ILE B 1 43 ? -15.453 5.039 -1.073 1 98.12 43 ILE B CA 1
ATOM 1432 C C . ILE B 1 43 ? -14.898 3.875 -1.89 1 98.12 43 ILE B C 1
ATOM 1434 O O . ILE B 1 43 ? -15.406 3.574 -2.975 1 98.12 43 ILE B O 1
ATOM 1438 N N . GLY B 1 44 ? -13.852 3.227 -1.359 1 98.19 44 GLY B N 1
ATOM 1439 C CA . GLY B 1 44 ? -13.273 2.076 -2.041 1 98.19 44 GLY B CA 1
ATOM 1440 C C . GLY B 1 44 ? -14.266 0.94 -2.225 1 98.19 44 GLY B C 1
ATOM 1441 O O . GLY B 1 44 ? -14.32 0.322 -3.289 1 98.19 44 GLY B O 1
ATOM 1442 N N . LEU B 1 45 ? -15.047 0.698 -1.214 1 98.25 45 LEU B N 1
ATOM 1443 C CA . LEU B 1 45 ? -16.031 -0.371 -1.265 1 98.25 45 LEU B CA 1
ATOM 1444 C C . LEU B 1 45 ? -17.078 -0.094 -2.342 1 98.25 45 LEU B C 1
ATOM 1446 O O . LEU B 1 45 ? -17.438 -0.991 -3.105 1 98.25 45 LEU B O 1
ATOM 1450 N N . VAL B 1 46 ? -17.578 1.088 -2.369 1 98.25 46 VAL B N 1
ATOM 1451 C CA . VAL B 1 46 ? -18.578 1.475 -3.361 1 98.25 46 VAL B CA 1
ATOM 1452 C C . VAL B 1 46 ? -17.984 1.343 -4.766 1 98.25 46 VAL B C 1
ATOM 1454 O O . VAL B 1 46 ? -18.609 0.779 -5.66 1 98.25 46 VAL B O 1
ATOM 1457 N N . LEU B 1 47 ? -16.781 1.841 -4.961 1 98.19 47 LEU B N 1
ATOM 1458 C CA . LEU B 1 47 ? -16.156 1.812 -6.273 1 98.19 47 LEU B CA 1
ATOM 1459 C C . LEU B 1 47 ? -15.945 0.377 -6.75 1 98.19 47 LEU B C 1
ATOM 1461 O O . LEU B 1 47 ? -16.312 0.032 -7.871 1 98.19 47 LEU B O 1
ATOM 1465 N N . ILE B 1 48 ? -15.32 -0.441 -5.906 1 97.81 48 ILE B N 1
ATOM 1466 C CA . ILE B 1 48 ? -15.039 -1.808 -6.328 1 97.81 48 ILE B CA 1
ATOM 1467 C C . ILE B 1 48 ? -16.344 -2.572 -6.512 1 97.81 48 ILE B C 1
ATOM 1469 O O . ILE B 1 48 ? -16.453 -3.432 -7.395 1 97.81 48 ILE B O 1
ATOM 1473 N N . GLY B 1 49 ? -17.312 -2.311 -5.66 1 97.25 49 GLY B N 1
ATOM 1474 C CA . GLY B 1 49 ? -18.641 -2.883 -5.871 1 97.25 49 GLY B CA 1
ATOM 1475 C C . GLY B 1 49 ? -19.219 -2.543 -7.23 1 97.25 49 GLY B C 1
ATOM 1476 O O . GLY B 1 49 ? -19.766 -3.414 -7.914 1 97.25 49 GLY B O 1
ATOM 1477 N N . LEU B 1 50 ? -19.125 -1.296 -7.598 1 97.56 50 LEU B N 1
ATOM 1478 C CA . LEU B 1 50 ? -19.609 -0.857 -8.906 1 97.56 50 LEU B CA 1
ATOM 1479 C C . LEU B 1 50 ? -18.844 -1.545 -10.031 1 97.56 50 LEU B C 1
ATOM 1481 O O . LEU B 1 50 ? -19.438 -1.947 -11.031 1 97.56 50 LEU B O 1
ATOM 1485 N N . ILE B 1 51 ? -17.562 -1.67 -9.906 1 96.88 51 ILE B N 1
ATOM 1486 C CA . ILE B 1 51 ? -16.719 -2.328 -10.914 1 96.88 51 ILE B CA 1
ATOM 1487 C C . ILE B 1 51 ? -17.172 -3.773 -11.094 1 96.88 51 ILE B C 1
ATOM 1489 O O . ILE B 1 51 ? -17.281 -4.262 -12.219 1 96.88 51 ILE B O 1
ATOM 1493 N N . ILE B 1 52 ? -17.438 -4.402 -9.984 1 96.12 52 ILE B N 1
ATOM 1494 C CA . ILE B 1 52 ? -17.891 -5.789 -10.031 1 96.12 52 ILE B CA 1
ATOM 1495 C C . ILE B 1 52 ? -19.25 -5.859 -10.727 1 96.12 52 ILE B C 1
ATOM 1497 O O . ILE B 1 52 ? -19.453 -6.695 -11.617 1 96.12 52 ILE B O 1
ATOM 1501 N N . LEU B 1 53 ? -20.172 -5.02 -10.336 1 95.81 53 LEU B N 1
ATOM 1502 C CA . LEU B 1 53 ? -21.531 -5.012 -10.875 1 95.81 53 LEU B CA 1
ATOM 1503 C C . LEU B 1 53 ? -21.516 -4.77 -12.375 1 95.81 53 LEU B C 1
ATOM 1505 O O . LEU B 1 53 ? -22.312 -5.336 -13.109 1 95.81 53 LEU B O 1
ATOM 1509 N N . ILE B 1 54 ? -20.609 -3.975 -12.875 1 96.25 54 ILE B N 1
ATOM 1510 C CA . ILE B 1 54 ? -20.562 -3.57 -14.273 1 96.25 54 ILE B CA 1
ATOM 1511 C C . ILE B 1 54 ? -19.781 -4.602 -15.086 1 96.25 54 ILE B C 1
ATOM 1513 O O . ILE B 1 54 ? -20.172 -4.938 -16.203 1 96.25 54 ILE B O 1
ATOM 1517 N N . SER B 1 55 ? -18.75 -5.137 -14.609 1 93.62 55 SER B N 1
ATOM 1518 C CA . SER B 1 55 ? -17.844 -5.988 -15.391 1 93.62 55 SER B CA 1
ATOM 1519 C C . SER B 1 55 ? -18.297 -7.441 -15.359 1 93.62 55 SER B C 1
ATOM 1521 O O . SER B 1 55 ? -18.25 -8.133 -16.375 1 93.62 55 SER B O 1
ATOM 1523 N N . ASP B 1 56 ? -18.641 -7.969 -14.203 1 90.5 56 ASP B N 1
ATOM 1524 C CA . ASP B 1 56 ? -19.031 -9.375 -14.078 1 90.5 56 ASP B CA 1
ATOM 1525 C C . ASP B 1 56 ? -19.922 -9.594 -12.867 1 90.5 56 ASP B C 1
ATOM 1527 O O . ASP B 1 56 ? -19.516 -10.203 -11.875 1 90.5 56 ASP B O 1
ATOM 1531 N N . PRO B 1 57 ? -21.094 -9.289 -13.023 1 90.69 57 PRO B N 1
ATOM 1532 C CA . PRO B 1 57 ? -22.016 -9.383 -11.891 1 90.69 57 PRO B CA 1
ATOM 1533 C C . PRO B 1 57 ? -22.188 -10.812 -11.383 1 90.69 57 PRO B C 1
ATOM 1535 O O . PRO B 1 57 ? -22.391 -11.023 -10.188 1 90.69 57 PRO B O 1
ATOM 1538 N N . SER B 1 58 ? -21.938 -11.734 -12.211 1 92.69 58 SER B N 1
ATOM 1539 C CA . SER B 1 58 ? -22.125 -13.133 -11.82 1 92.69 58 SER B CA 1
ATOM 1540 C C . SER B 1 58 ? -21.016 -13.586 -10.883 1 92.69 58 SER B C 1
ATOM 1542 O O . SER B 1 58 ? -21.156 -14.586 -10.18 1 92.69 58 SER B O 1
ATOM 1544 N N . SER B 1 59 ? -19.938 -12.805 -10.844 1 92.81 59 SER B N 1
ATOM 1545 C CA . SER B 1 59 ? -18.797 -13.203 -10.016 1 92.81 59 SER B CA 1
ATOM 1546 C C . SER B 1 59 ? -19.141 -13.086 -8.531 1 92.81 59 SER B C 1
ATOM 1548 O O . SER B 1 59 ? -18.438 -13.648 -7.684 1 92.81 59 SER B O 1
ATOM 1550 N N . ILE B 1 60 ? -20.219 -12.43 -8.242 1 90.38 60 ILE B N 1
ATOM 1551 C CA . ILE B 1 60 ? -20.641 -12.227 -6.859 1 90.38 60 ILE B CA 1
ATOM 1552 C C . ILE B 1 60 ? -20.984 -13.57 -6.227 1 90.38 60 ILE B C 1
ATOM 1554 O O . ILE B 1 60 ? -20.875 -13.742 -5.012 1 90.38 60 ILE B O 1
ATOM 1558 N N . LYS B 1 61 ? -21.344 -14.547 -7.047 1 93.69 61 LYS B N 1
ATOM 1559 C CA . LYS B 1 61 ? -21.672 -15.883 -6.547 1 93.69 61 LYS B CA 1
ATOM 1560 C C . LYS B 1 61 ? -20.469 -16.531 -5.871 1 93.69 61 LYS B C 1
ATOM 1562 O O . LYS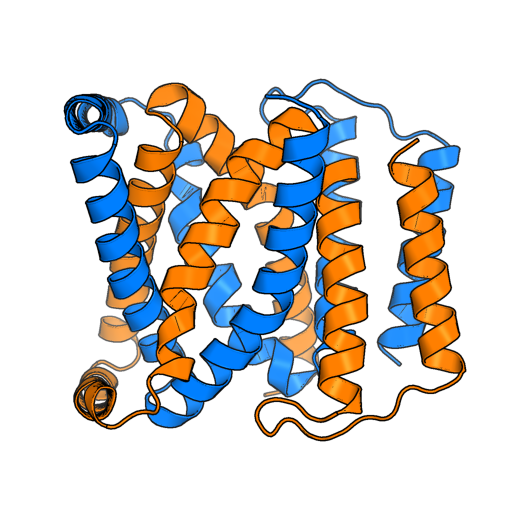 B 1 61 ? -20.625 -17.359 -4.977 1 93.69 61 LYS B O 1
ATOM 1567 N N . GLN B 1 62 ? -19.297 -16.078 -6.254 1 95.38 62 GLN B N 1
ATOM 1568 C CA . GLN B 1 62 ? -18.078 -16.656 -5.707 1 95.38 62 GLN B CA 1
ATOM 1569 C C . GLN B 1 62 ? -17.875 -16.234 -4.25 1 95.38 62 GLN B C 1
ATOM 1571 O O . GLN B 1 62 ? -17.094 -16.859 -3.527 1 95.38 62 GLN B O 1
ATOM 1576 N N . LEU B 1 63 ? -18.594 -15.219 -3.832 1 95.38 63 LEU B N 1
ATOM 1577 C CA . LEU B 1 63 ? -18.5 -14.766 -2.451 1 95.38 63 LEU B CA 1
ATOM 1578 C C . LEU B 1 63 ? -19.016 -15.828 -1.488 1 95.38 63 LEU B C 1
ATOM 1580 O O . LEU B 1 63 ? -18.688 -15.82 -0.303 1 95.38 63 LEU B O 1
ATOM 1584 N N . SER B 1 64 ? -19.797 -16.75 -1.937 1 95.12 64 SER B N 1
ATOM 1585 C CA . SER B 1 64 ? -20.344 -17.812 -1.112 1 95.12 64 SER B CA 1
ATOM 1586 C C . SER B 1 64 ? -19.25 -18.766 -0.647 1 95.12 64 SER B C 1
ATOM 1588 O O . SER B 1 64 ? -19.453 -19.547 0.291 1 95.12 64 SER B O 1
ATOM 1590 N N . LYS B 1 65 ? -18.125 -18.688 -1.281 1 95.88 65 LYS B N 1
ATOM 1591 C CA . LYS B 1 65 ? -17.016 -19.578 -0.958 1 95.88 65 LYS B CA 1
ATOM 1592 C C . LYS B 1 65 ? -16.219 -19.047 0.228 1 95.88 65 LYS B C 1
ATOM 1594 O O . LYS B 1 65 ? -15.398 -19.766 0.808 1 95.88 65 LYS B O 1
ATOM 1599 N N . VAL B 1 66 ? -16.438 -17.812 0.636 1 95.12 66 VAL B N 1
ATOM 1600 C CA . VAL B 1 66 ? -15.586 -17.094 1.577 1 95.12 66 VAL B CA 1
ATOM 1601 C C . VAL B 1 66 ? -15.531 -17.828 2.908 1 95.12 66 VAL B C 1
ATOM 1603 O O . VAL B 1 66 ? -14.461 -18.016 3.484 1 95.12 66 VAL B O 1
ATOM 1606 N N . PRO B 1 67 ? -16.688 -18.422 3.348 1 93.94 67 PRO B N 1
ATOM 1607 C CA . PRO B 1 67 ? -16.641 -19.078 4.652 1 93.94 67 PRO B CA 1
ATOM 1608 C C . PRO B 1 67 ? -15.773 -20.344 4.645 1 93.94 67 PRO B C 1
ATOM 1610 O O . PRO B 1 67 ? -15.305 -20.766 5.695 1 93.94 67 PRO B O 1
ATOM 1613 N N . ALA B 1 68 ? -15.5 -20.922 3.547 1 95.56 68 ALA B N 1
ATOM 1614 C CA . ALA B 1 68 ? -14.75 -22.172 3.436 1 95.56 68 ALA B CA 1
ATOM 1615 C C . ALA B 1 68 ? -13.266 -21.906 3.201 1 95.56 68 ALA B C 1
ATOM 1617 O O . ALA B 1 68 ? -12.453 -22.828 3.221 1 95.56 68 ALA B O 1
ATOM 1618 N N . ILE B 1 69 ? -12.93 -20.688 3.078 1 95 69 ILE B N 1
ATOM 1619 C CA . ILE B 1 69 ? -11.555 -20.344 2.73 1 95 69 ILE B CA 1
ATOM 1620 C C . ILE B 1 69 ? -10.719 -20.234 4 1 95 69 ILE B C 1
ATOM 1622 O O . ILE B 1 69 ? -11.219 -19.812 5.051 1 95 69 ILE B O 1
ATOM 1626 N N . ASN B 1 70 ? -9.422 -20.688 3.953 1 95.25 70 ASN B N 1
ATOM 1627 C CA . ASN B 1 70 ? -8.484 -20.484 5.047 1 95.25 70 ASN B CA 1
ATOM 1628 C C . ASN B 1 70 ? -8.531 -19.047 5.559 1 95.25 70 ASN B C 1
ATOM 1630 O O . ASN B 1 70 ? -8.32 -18.094 4.797 1 95.25 70 ASN B O 1
ATOM 1634 N N . PRO B 1 71 ? -8.797 -18.844 6.84 1 96.06 71 PRO B N 1
ATOM 1635 C CA . PRO B 1 71 ? -9 -17.516 7.398 1 96.06 71 PRO B CA 1
ATOM 1636 C C . PRO B 1 71 ? -7.773 -16.609 7.227 1 96.06 71 PRO B C 1
ATOM 1638 O O . PRO B 1 71 ? -7.898 -15.383 7.234 1 96.06 71 PRO B O 1
ATOM 1641 N N . VAL B 1 72 ? -6.625 -17.156 7.047 1 95.56 72 VAL B N 1
ATOM 1642 C CA . VAL B 1 72 ? -5.406 -16.375 6.867 1 95.56 72 VAL B CA 1
ATOM 1643 C C . VAL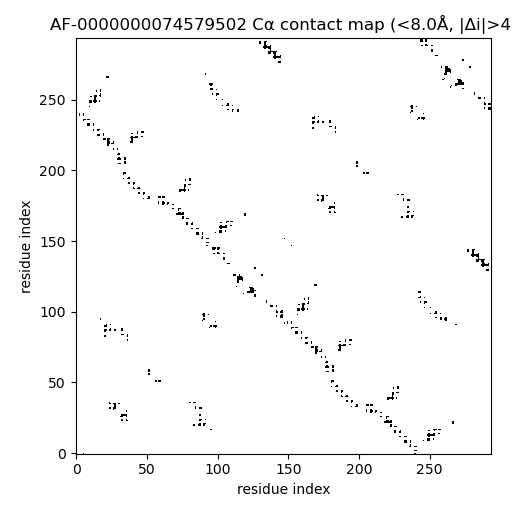 B 1 72 ? -5.539 -15.5 5.629 1 95.56 72 VAL B C 1
ATOM 1645 O O . VAL B 1 72 ? -5.02 -14.383 5.594 1 95.56 72 VAL B O 1
ATOM 1648 N N . TYR B 1 73 ? -6.293 -15.922 4.688 1 95.69 73 TYR B N 1
ATOM 1649 C CA . TYR B 1 73 ? -6.406 -15.203 3.428 1 95.69 73 TYR B CA 1
ATOM 1650 C C . TYR B 1 73 ? -7.418 -14.062 3.541 1 95.69 73 TYR B C 1
ATOM 1652 O O . TYR B 1 73 ? -7.547 -13.25 2.627 1 95.69 73 TYR B O 1
ATOM 1660 N N . LEU B 1 74 ? -8.078 -13.992 4.711 1 96.56 74 LEU B N 1
ATOM 1661 C CA . LEU B 1 74 ? -9.055 -12.93 4.926 1 96.56 74 LEU B CA 1
ATOM 1662 C C . LEU B 1 74 ? -8.438 -11.781 5.707 1 96.56 74 LEU B C 1
ATOM 1664 O O . LEU B 1 74 ? -9.109 -10.789 5.996 1 96.56 74 LEU B O 1
ATOM 1668 N N . LEU B 1 75 ? -7.125 -11.828 5.879 1 97 75 LEU B N 1
ATOM 1669 C CA . LEU B 1 75 ? -6.457 -10.844 6.723 1 97 75 LEU B CA 1
ATOM 1670 C C . LEU B 1 75 ? -6.098 -9.602 5.918 1 97 75 LEU B C 1
ATOM 1672 O O . LEU B 1 75 ? -5.629 -8.602 6.48 1 97 75 LEU B O 1
ATOM 1676 N N . GLY B 1 76 ? -6.277 -9.633 4.621 1 96.62 76 GLY B N 1
ATOM 1677 C CA . GLY B 1 76 ? -5.91 -8.523 3.76 1 96.62 76 GLY B CA 1
ATOM 1678 C C . GLY B 1 76 ? -6.559 -7.215 4.168 1 96.62 76 GLY B C 1
ATOM 1679 O O . GLY B 1 76 ? -5.914 -6.164 4.145 1 96.62 76 GLY B O 1
ATOM 1680 N N . GLY B 1 77 ? -7.836 -7.328 4.527 1 96.38 77 GLY B N 1
ATOM 1681 C CA . GLY B 1 77 ? -8.547 -6.133 4.953 1 96.38 77 GLY B CA 1
ATOM 1682 C C . GLY B 1 77 ? -7.984 -5.527 6.227 1 96.38 77 GLY B C 1
ATOM 1683 O O . GLY B 1 77 ? -7.859 -4.305 6.336 1 96.38 77 GLY B O 1
ATOM 1684 N N . ILE B 1 78 ? -7.672 -6.363 7.199 1 97.94 78 ILE B N 1
ATOM 1685 C CA . ILE B 1 78 ? -7.051 -5.918 8.445 1 97.94 78 ILE B CA 1
ATOM 1686 C C . ILE B 1 78 ? -5.703 -5.27 8.141 1 97.94 78 ILE B C 1
ATOM 1688 O O . ILE B 1 78 ? -5.391 -4.195 8.664 1 97.94 78 ILE B O 1
ATOM 1692 N N . MET B 1 79 ? -4.965 -5.902 7.293 1 97.81 79 MET B N 1
ATOM 1693 C CA . MET B 1 79 ? -3.67 -5.371 6.875 1 97.81 79 MET B CA 1
ATOM 1694 C C . MET B 1 79 ? -3.834 -4.023 6.184 1 97.81 79 MET B C 1
ATOM 1696 O O . MET B 1 79 ? -3.021 -3.117 6.379 1 97.81 79 MET B O 1
ATOM 1700 N N . GLY B 1 80 ? -4.867 -3.896 5.41 1 97.38 80 GLY B N 1
ATOM 1701 C CA . GLY B 1 80 ? -5.156 -2.629 4.758 1 97.38 80 GLY B CA 1
ATOM 1702 C C . GLY B 1 80 ? -5.379 -1.491 5.734 1 97.38 80 GLY B C 1
ATOM 1703 O O . GLY B 1 80 ? -4.859 -0.389 5.543 1 97.38 80 GLY B O 1
ATOM 1704 N N . VAL B 1 81 ? -6.102 -1.775 6.754 1 97.81 81 VAL B N 1
ATOM 1705 C CA . VAL B 1 81 ? -6.367 -0.768 7.777 1 97.81 81 VAL B CA 1
ATOM 1706 C C . VAL B 1 81 ? -5.059 -0.352 8.445 1 97.81 81 VAL B C 1
ATOM 1708 O O . VAL B 1 81 ? -4.809 0.838 8.648 1 97.81 81 VAL B O 1
ATOM 1711 N N . VAL B 1 82 ? -4.25 -1.301 8.805 1 97.62 82 VAL B N 1
ATOM 1712 C CA . VAL B 1 82 ? -2.967 -1.04 9.453 1 97.62 82 VAL B CA 1
ATOM 1713 C C . VAL B 1 82 ? -2.1 -0.177 8.539 1 97.62 82 VAL B C 1
ATOM 1715 O O . VAL B 1 82 ? -1.55 0.838 8.969 1 97.62 82 VAL B O 1
ATOM 1718 N N . ILE B 1 83 ? -2.002 -0.506 7.285 1 96.88 83 ILE B N 1
ATOM 1719 C CA . ILE B 1 83 ? -1.163 0.196 6.32 1 96.88 83 ILE B CA 1
ATOM 1720 C C . ILE B 1 83 ? -1.661 1.63 6.152 1 96.88 83 ILE B C 1
ATOM 1722 O O . ILE B 1 83 ? -0.886 2.582 6.273 1 96.88 83 ILE B O 1
ATOM 1726 N N . VAL B 1 84 ? -2.92 1.785 5.902 1 96.88 84 VAL B N 1
ATOM 1727 C CA . VAL B 1 84 ? -3.469 3.1 5.59 1 96.88 84 VAL B CA 1
ATOM 1728 C C . VAL B 1 84 ? -3.414 3.992 6.828 1 96.88 84 VAL B C 1
ATOM 1730 O O . VAL B 1 84 ? -2.941 5.129 6.762 1 96.88 84 VAL B O 1
ATOM 1733 N N . LEU B 1 85 ? -3.799 3.49 7.949 1 96.5 85 LEU B N 1
ATOM 1734 C CA . LEU B 1 85 ? -3.848 4.281 9.172 1 96.5 85 LEU B CA 1
ATOM 1735 C C . LEU B 1 85 ? -2.447 4.699 9.609 1 96.5 85 LEU B C 1
ATOM 1737 O O . LEU B 1 85 ? -2.199 5.879 9.867 1 96.5 85 LEU B O 1
ATOM 1741 N N . LEU B 1 86 ? -1.543 3.791 9.656 1 95.94 86 LEU B N 1
ATOM 1742 C CA . LEU B 1 86 ? -0.203 4.098 10.141 1 95.94 86 LEU B CA 1
ATOM 1743 C C . LEU B 1 86 ? 0.554 4.969 9.141 1 95.94 86 LEU B C 1
ATOM 1745 O O . LEU B 1 86 ? 1.354 5.82 9.531 1 95.94 86 LEU B O 1
ATOM 1749 N N . SER B 1 87 ? 0.316 4.773 7.867 1 93.88 87 SER B N 1
ATOM 1750 C CA . SER B 1 87 ? 1.012 5.582 6.875 1 93.88 87 SER B CA 1
ATOM 1751 C C . SER B 1 87 ? 0.594 7.047 6.961 1 93.88 87 SER B C 1
ATOM 1753 O O . SER B 1 87 ? 1.404 7.945 6.723 1 93.88 87 SER B O 1
ATOM 1755 N N . LEU B 1 88 ? -0.629 7.309 7.184 1 90.5 88 LEU B N 1
ATOM 1756 C CA . LEU B 1 88 ? -1.086 8.695 7.223 1 90.5 88 LEU B CA 1
ATOM 1757 C C . LEU B 1 88 ? -0.55 9.414 8.453 1 90.5 88 LEU B C 1
ATOM 1759 O O . LEU B 1 88 ? -0.533 10.641 8.508 1 90.5 88 LEU B O 1
ATOM 1763 N N . ILE B 1 89 ? -0.129 8.625 9.477 1 90.44 89 ILE B N 1
ATOM 1764 C CA . ILE B 1 89 ? 0.478 9.195 10.672 1 90.44 89 ILE B CA 1
ATOM 1765 C C . ILE B 1 89 ? 1.982 9.344 10.469 1 90.44 89 ILE B C 1
ATOM 1767 O O . ILE B 1 89 ? 2.564 10.367 10.836 1 90.44 89 ILE B O 1
ATOM 1771 N N . VAL B 1 90 ? 2.555 8.383 9.867 1 91.12 90 VAL B N 1
ATOM 1772 C CA . VAL B 1 90 ? 4.004 8.266 9.766 1 91.12 90 VAL B CA 1
ATOM 1773 C C . VAL B 1 90 ? 4.531 9.273 8.742 1 91.12 90 VAL B C 1
ATOM 1775 O O . VAL B 1 90 ? 5.551 9.93 8.977 1 91.12 90 VAL B O 1
ATOM 1778 N N . VAL B 1 91 ? 3.832 9.484 7.641 1 87.25 91 VAL B N 1
ATOM 1779 C CA . VAL B 1 91 ? 4.344 10.258 6.516 1 87.25 91 VAL B CA 1
ATOM 1780 C C . VAL B 1 91 ? 4.48 11.727 6.918 1 87.25 91 VAL B C 1
ATOM 1782 O O . VAL B 1 91 ? 5.535 12.336 6.715 1 87.25 91 VAL B O 1
ATOM 1785 N N . PRO B 1 92 ? 3.484 12.32 7.566 1 84.62 92 PRO B N 1
ATOM 1786 C CA . PRO B 1 92 ? 3.674 13.703 8.008 1 84.62 92 PRO B CA 1
ATOM 1787 C C . PRO B 1 92 ? 4.738 13.836 9.094 1 84.62 92 PRO B C 1
ATOM 1789 O O . PRO B 1 92 ? 5.371 14.883 9.219 1 84.62 92 PRO B O 1
ATOM 1792 N N . GLU B 1 93 ? 4.969 12.781 9.828 1 85.19 93 GLU B N 1
ATOM 1793 C CA . GLU B 1 93 ? 5.91 12.844 10.938 1 85.19 93 GLU B CA 1
ATOM 1794 C C . GLU B 1 93 ? 7.352 12.727 10.445 1 85.19 93 GLU B C 1
ATOM 1796 O O . GLU B 1 93 ? 8.227 13.469 10.898 1 85.19 93 GLU B O 1
ATOM 1801 N N . LEU B 1 94 ? 7.625 11.883 9.555 1 82.62 94 LEU B N 1
ATOM 1802 C CA . LEU B 1 94 ? 8.992 11.594 9.133 1 82.62 94 LEU B CA 1
ATOM 1803 C C . LEU B 1 94 ? 9.32 12.312 7.836 1 82.62 94 LEU B C 1
ATOM 1805 O O . LEU B 1 94 ? 10.5 12.453 7.48 1 82.62 94 LEU B O 1
ATOM 1809 N N . GLY B 1 95 ? 8.297 12.781 7.137 1 80 95 GLY B N 1
ATOM 1810 C CA . GLY B 1 95 ? 8.469 13.219 5.762 1 80 95 GLY B CA 1
ATOM 1811 C C . GLY B 1 95 ? 8.32 12.086 4.758 1 80 95 GLY B C 1
ATOM 1812 O O . GLY B 1 95 ? 8.625 10.938 5.062 1 80 95 GLY B O 1
ATOM 1813 N N . ALA B 1 96 ? 7.855 12.398 3.59 1 81.69 96 ALA B N 1
ATOM 1814 C CA . ALA B 1 96 ? 7.52 11.398 2.578 1 81.69 96 ALA B CA 1
ATOM 1815 C C . ALA B 1 96 ? 8.742 10.562 2.209 1 81.69 96 ALA B C 1
ATOM 1817 O O . ALA B 1 96 ? 8.688 9.328 2.246 1 81.69 96 ALA B O 1
ATOM 1818 N N . LEU B 1 97 ? 9.812 11.195 1.899 1 77.19 97 LEU B N 1
ATOM 1819 C CA . LEU B 1 97 ? 11.008 10.484 1.45 1 77.19 97 LEU B CA 1
ATOM 1820 C C . LEU B 1 97 ? 11.516 9.539 2.529 1 77.19 97 LEU B C 1
ATOM 1822 O O . LEU B 1 97 ? 11.82 8.375 2.248 1 77.19 97 LEU B O 1
ATOM 1826 N N . SER B 1 98 ? 11.578 9.977 3.75 1 79.56 98 SER B N 1
ATOM 1827 C CA . SER B 1 98 ? 12.055 9.156 4.859 1 79.56 98 SER B CA 1
ATOM 1828 C C . SER B 1 98 ? 11.109 8 5.137 1 79.56 98 SER B C 1
ATOM 1830 O O . SER B 1 98 ? 11.547 6.863 5.328 1 79.56 98 SER B O 1
ATOM 1832 N N . ALA B 1 99 ? 9.844 8.273 5.203 1 85.19 99 ALA B N 1
ATOM 1833 C CA . ALA B 1 99 ? 8.836 7.242 5.438 1 85.19 99 ALA B CA 1
ATOM 1834 C C . ALA B 1 99 ? 8.914 6.148 4.375 1 85.19 99 ALA B C 1
ATOM 1836 O O . ALA B 1 99 ? 9.016 4.965 4.699 1 85.19 99 ALA B O 1
ATOM 1837 N N . PHE B 1 100 ? 8.938 6.543 3.131 1 85.19 100 PHE B N 1
ATOM 1838 C CA . PHE B 1 100 ? 8.938 5.586 2.029 1 85.19 100 PHE B CA 1
ATOM 1839 C C . PHE B 1 100 ? 10.227 4.777 2.016 1 85.19 100 PHE B C 1
ATOM 1841 O O . PHE B 1 100 ? 10.219 3.594 1.664 1 85.19 100 PHE B O 1
ATOM 1848 N N . SER B 1 101 ? 11.305 5.391 2.359 1 80.62 101 SER B N 1
ATOM 1849 C CA . SER B 1 101 ? 12.57 4.668 2.436 1 80.62 101 SER B CA 1
ATOM 1850 C C . SER B 1 101 ? 12.484 3.504 3.416 1 80.62 101 SER B C 1
ATOM 1852 O O . SER B 1 101 ? 12.961 2.404 3.123 1 80.62 101 SER B O 1
ATOM 1854 N N . ILE B 1 102 ? 11.875 3.719 4.516 1 83.44 102 ILE B N 1
ATOM 1855 C CA . ILE B 1 102 ? 11.75 2.662 5.512 1 83.44 102 ILE B CA 1
ATOM 1856 C C . ILE B 1 102 ? 10.75 1.615 5.039 1 83.44 102 ILE B C 1
ATOM 1858 O O . ILE B 1 102 ? 11.016 0.413 5.102 1 83.44 102 ILE B O 1
ATOM 1862 N N . PHE B 1 103 ? 9.547 2.029 4.523 1 88.06 103 PHE B N 1
ATOM 1863 C CA . PHE B 1 103 ? 8.57 1.095 3.979 1 88.06 103 PHE B CA 1
ATOM 1864 C C . PHE B 1 103 ? 9.227 0.132 2.998 1 88.06 103 PHE B C 1
ATOM 1866 O O . PHE B 1 103 ? 9.133 -1.087 3.156 1 88.06 103 PHE B O 1
ATOM 1873 N N . VAL B 1 104 ? 9.945 0.673 2.172 1 78.56 104 VAL B N 1
ATOM 1874 C CA . VAL B 1 104 ? 10.492 -0.033 1.019 1 78.56 104 VAL B CA 1
ATOM 1875 C C . VAL B 1 104 ? 11.617 -0.962 1.468 1 78.56 104 VAL B C 1
ATOM 1877 O O . VAL B 1 104 ? 11.727 -2.092 0.985 1 78.56 104 VAL B O 1
ATOM 1880 N N . GLY B 1 105 ? 12.508 -0.432 2.25 1 82.44 105 GLY B N 1
ATOM 1881 C CA . GLY B 1 105 ? 13.547 -1.293 2.787 1 82.44 105 GLY B CA 1
ATOM 1882 C C . GLY B 1 105 ? 13.008 -2.564 3.414 1 82.44 105 GLY B C 1
ATOM 1883 O O . GLY B 1 105 ? 13.492 -3.66 3.125 1 82.44 105 GLY B O 1
ATOM 1884 N N . VAL B 1 106 ? 12.023 -2.371 4.152 1 86.88 106 VAL B N 1
ATOM 1885 C CA . VAL B 1 106 ? 11.406 -3.5 4.836 1 86.88 106 VAL B CA 1
ATOM 1886 C C . VAL B 1 106 ? 10.688 -4.391 3.82 1 86.88 106 VAL B C 1
ATOM 1888 O O . VAL B 1 106 ? 10.781 -5.617 3.891 1 86.88 106 VAL B O 1
ATOM 1891 N N . GLN B 1 107 ? 10.086 -3.791 2.838 1 87.5 107 GLN B N 1
ATOM 1892 C CA . GLN B 1 107 ? 9.359 -4.531 1.809 1 87.5 107 GLN B CA 1
ATOM 1893 C C . GLN B 1 107 ? 10.312 -5.391 0.977 1 87.5 107 GLN B C 1
ATOM 1895 O O . GLN B 1 107 ? 9.992 -6.531 0.641 1 87.5 107 GLN B O 1
ATOM 1900 N N . LEU B 1 108 ? 11.43 -4.852 0.658 1 84.25 108 LEU B N 1
ATOM 1901 C CA . LEU B 1 108 ? 12.406 -5.574 -0.156 1 84.25 108 LEU B CA 1
ATOM 1902 C C . LEU B 1 108 ? 12.977 -6.766 0.608 1 84.25 108 LEU B C 1
ATOM 1904 O O . LEU B 1 108 ? 13.086 -7.863 0.059 1 84.25 108 LEU B O 1
ATOM 1908 N N . ILE B 1 109 ? 13.32 -6.527 1.798 1 86.69 109 ILE B N 1
ATOM 1909 C CA . ILE B 1 109 ? 13.867 -7.594 2.629 1 86.69 109 ILE B CA 1
ATOM 1910 C C . ILE B 1 109 ? 12.812 -8.688 2.82 1 86.69 109 ILE B C 1
ATOM 1912 O O . ILE B 1 109 ? 13.094 -9.867 2.633 1 86.69 109 ILE B O 1
ATOM 1916 N N . SER B 1 110 ? 11.68 -8.312 3.129 1 88.69 110 SER B N 1
ATOM 1917 C CA . SER B 1 110 ? 10.594 -9.258 3.324 1 88.69 110 SER B CA 1
ATOM 1918 C C . SER B 1 110 ? 10.258 -9.992 2.029 1 88.69 110 SER B C 1
ATOM 1920 O O . SER B 1 110 ? 10.039 -11.203 2.037 1 88.69 110 SER B O 1
ATOM 1922 N N . GLY B 1 111 ? 10.219 -9.219 0.947 1 85.5 111 GLY B N 1
ATOM 1923 C CA . GLY B 1 111 ? 9.977 -9.844 -0.344 1 85.5 111 GLY B CA 1
ATOM 1924 C C . GLY B 1 111 ? 11.016 -10.891 -0.712 1 85.5 111 GLY B C 1
ATOM 1925 O O . GLY B 1 111 ? 10.672 -11.953 -1.228 1 85.5 111 GLY B O 1
ATOM 1926 N N . ALA B 1 112 ? 12.227 -10.57 -0.459 1 86.06 112 ALA B N 1
ATOM 1927 C CA . ALA B 1 112 ? 13.305 -11.516 -0.738 1 86.06 112 ALA B CA 1
ATOM 1928 C C . ALA B 1 112 ? 13.148 -12.789 0.088 1 86.06 112 ALA B C 1
ATOM 1930 O O . ALA B 1 112 ? 13.375 -13.891 -0.415 1 86.06 112 ALA B O 1
ATOM 1931 N N . LEU B 1 113 ? 12.797 -12.594 1.275 1 87.94 113 LEU B N 1
ATOM 1932 C CA . LEU B 1 113 ? 12.609 -13.742 2.154 1 87.94 113 LEU B CA 1
ATOM 1933 C C . LEU B 1 113 ? 11.406 -14.578 1.72 1 87.94 113 LEU B C 1
ATOM 1935 O O . LEU B 1 113 ? 11.469 -15.805 1.72 1 87.94 113 LEU B O 1
ATOM 1939 N N . ILE B 1 114 ? 10.43 -13.961 1.322 1 86.94 114 ILE B N 1
ATOM 1940 C CA . ILE B 1 114 ? 9.219 -14.625 0.855 1 86.94 114 ILE B CA 1
ATOM 1941 C C . ILE B 1 114 ? 9.523 -15.43 -0.405 1 86.94 114 ILE B C 1
ATOM 1943 O O . ILE B 1 114 ? 9.148 -16.594 -0.507 1 86.94 114 ILE B O 1
ATOM 1947 N N . ASP B 1 115 ? 10.227 -14.805 -1.292 1 84.31 115 ASP B N 1
ATOM 1948 C CA . ASP B 1 115 ? 10.602 -15.484 -2.529 1 84.31 115 ASP B CA 1
ATOM 1949 C C . ASP B 1 115 ? 11.547 -16.656 -2.252 1 84.31 115 ASP B C 1
ATOM 1951 O O . ASP B 1 115 ? 11.438 -17.703 -2.875 1 84.31 115 ASP B O 1
ATOM 1955 N N . HIS B 1 116 ? 12.43 -16.406 -1.353 1 86.75 116 HIS B N 1
ATOM 1956 C CA . HIS B 1 116 ? 13.453 -17.406 -1.062 1 86.75 116 HIS B CA 1
ATOM 1957 C C . HIS B 1 116 ? 12.836 -18.656 -0.44 1 86.75 116 HIS B C 1
ATOM 1959 O O . HIS B 1 116 ? 13.203 -19.781 -0.804 1 86.75 116 HIS B O 1
ATOM 1965 N N . PHE B 1 117 ? 11.891 -18.484 0.428 1 89 117 PHE B N 1
ATOM 1966 C CA . PHE B 1 117 ? 11.32 -19.609 1.165 1 89 117 PHE B CA 1
ATOM 1967 C C . PHE B 1 117 ? 10.023 -20.078 0.516 1 89 117 PHE B C 1
ATOM 1969 O O . PHE B 1 117 ? 9.5 -21.141 0.86 1 89 117 PHE B O 1
ATOM 1976 N N . GLY B 1 118 ? 9.547 -19.297 -0.408 1 85.06 118 GLY B N 1
ATOM 1977 C CA . GLY B 1 118 ? 8.297 -19.641 -1.068 1 85.06 118 GLY B CA 1
ATOM 1978 C C . GLY B 1 118 ? 7.105 -19.625 -0.135 1 85.06 118 GLY B C 1
ATOM 1979 O O . GLY B 1 118 ? 6.297 -20.547 -0.128 1 85.06 118 GLY B O 1
ATOM 1980 N N . ILE B 1 119 ? 7.102 -18.672 0.632 1 82.38 119 ILE B N 1
ATOM 1981 C CA . ILE B 1 119 ? 6.047 -18.531 1.631 1 82.38 119 ILE B CA 1
ATOM 1982 C C . ILE B 1 119 ? 4.699 -18.359 0.936 1 82.38 119 ILE B C 1
ATOM 1984 O O . ILE B 1 119 ? 4.602 -17.641 -0.069 1 82.38 119 ILE B O 1
ATOM 1988 N N . PHE B 1 120 ? 3.611 -19.031 1.37 1 82.31 120 PHE B N 1
ATOM 1989 C CA . PHE B 1 120 ? 2.242 -19 0.872 1 82.31 120 PHE B CA 1
ATOM 1990 C C . PHE B 1 120 ? 2.141 -19.672 -0.49 1 82.31 120 PHE B C 1
ATOM 1992 O O . PHE B 1 120 ? 1.348 -19.266 -1.338 1 82.31 120 PHE B O 1
ATOM 1999 N N . GLY B 1 121 ? 3.07 -20.469 -0.804 1 78.62 121 GLY B N 1
ATOM 2000 C CA . GLY B 1 121 ? 2.982 -21.297 -1.998 1 78.62 121 GLY B CA 1
ATOM 2001 C C . GLY B 1 121 ? 3.5 -20.609 -3.244 1 78.62 121 GLY B C 1
ATOM 2002 O O . GLY B 1 121 ? 3.24 -21.047 -4.363 1 78.62 121 GLY B O 1
ATOM 2003 N N . ILE B 1 122 ? 4.16 -19.5 -3.021 1 75.25 122 ILE B N 1
ATOM 2004 C CA . ILE B 1 122 ? 4.781 -18.828 -4.152 1 75.25 122 ILE B CA 1
ATOM 2005 C C . ILE B 1 122 ? 5.988 -19.625 -4.637 1 75.25 122 ILE B C 1
ATOM 2007 O O . ILE B 1 122 ? 6.586 -20.391 -3.865 1 75.25 122 ILE B O 1
ATOM 2011 N N . GLN B 1 123 ? 6.246 -19.531 -5.883 1 80.69 123 GLN B N 1
ATOM 2012 C CA . GLN B 1 123 ? 7.406 -20.219 -6.441 1 80.69 123 GLN B CA 1
ATOM 2013 C C . GLN B 1 123 ? 8.703 -19.719 -5.809 1 80.69 123 GLN B C 1
ATOM 2015 O O . GLN B 1 123 ? 8.945 -18.516 -5.75 1 80.69 123 GLN B O 1
ATOM 2020 N N . LYS B 1 124 ? 9.453 -20.672 -5.344 1 86 124 LYS B N 1
ATOM 2021 C CA . LYS B 1 124 ? 10.711 -20.328 -4.695 1 86 124 LYS B CA 1
ATOM 2022 C C . LYS B 1 124 ? 11.688 -19.703 -5.695 1 86 124 LYS B C 1
ATOM 2024 O O . LYS B 1 124 ? 11.789 -20.156 -6.832 1 86 124 LYS B O 1
ATOM 2029 N N . SER B 1 125 ? 12.297 -18.641 -5.281 1 85.5 125 SER B N 1
ATOM 2030 C CA . SER B 1 125 ? 13.398 -17.984 -5.977 1 85.5 125 SER B CA 1
ATOM 2031 C C . SER B 1 125 ? 14.547 -17.672 -5.023 1 85.5 125 SER B C 1
ATOM 2033 O O . SER B 1 125 ? 14.5 -16.672 -4.293 1 85.5 125 SER B O 1
ATOM 2035 N N . PRO B 1 126 ? 15.578 -18.484 -5.098 1 88.06 126 PRO B N 1
ATOM 2036 C CA . PRO B 1 126 ? 16.672 -18.344 -4.137 1 88.06 126 PRO B CA 1
ATOM 2037 C C . PRO B 1 126 ? 17.359 -16.969 -4.227 1 88.06 126 PRO B C 1
ATOM 2039 O O . PRO B 1 126 ? 17.422 -16.391 -5.309 1 88.06 126 PRO B O 1
ATOM 2042 N N . ILE B 1 127 ? 17.75 -16.609 -3.047 1 88.38 127 ILE B N 1
ATOM 2043 C CA . ILE B 1 127 ? 18.531 -15.367 -2.98 1 88.38 127 ILE B CA 1
ATOM 2044 C C . ILE B 1 127 ? 19.922 -15.602 -3.59 1 88.38 127 ILE B C 1
ATOM 2046 O O . ILE B 1 127 ? 20.641 -16.5 -3.164 1 88.38 127 ILE B O 1
ATOM 2050 N N . THR B 1 128 ? 20.281 -14.82 -4.551 1 90.81 128 THR B N 1
ATOM 2051 C CA . THR B 1 128 ? 21.562 -14.906 -5.227 1 90.81 128 THR B CA 1
ATOM 2052 C C . THR B 1 128 ? 22.484 -13.75 -4.809 1 90.81 128 THR B C 1
ATOM 2054 O O . THR B 1 128 ? 22.031 -12.797 -4.164 1 90.81 128 THR B O 1
ATOM 2057 N N . LEU B 1 129 ? 23.719 -13.875 -5.125 1 91.12 129 LEU B N 1
ATOM 2058 C CA . LEU B 1 129 ? 24.656 -12.805 -4.824 1 91.12 129 LEU B CA 1
ATOM 2059 C C . LEU B 1 129 ? 24.266 -11.516 -5.531 1 91.12 129 LEU B C 1
ATOM 2061 O O . LEU B 1 129 ? 24.438 -10.422 -4.988 1 91.12 129 LEU B O 1
ATOM 2065 N N . LEU B 1 130 ? 23.797 -11.68 -6.672 1 89.12 130 LEU B N 1
ATOM 2066 C CA . LEU B 1 130 ? 23.344 -10.516 -7.434 1 89.12 130 LEU B CA 1
ATOM 2067 C C . LEU B 1 130 ? 22.172 -9.836 -6.742 1 89.12 130 LEU B C 1
ATOM 2069 O O . LEU B 1 130 ? 22.125 -8.609 -6.652 1 89.12 130 LEU B O 1
ATOM 2073 N N . LYS B 1 131 ? 21.234 -10.633 -6.285 1 87.5 131 LYS B N 1
ATOM 2074 C CA . LYS B 1 131 ? 20.094 -10.086 -5.551 1 87.5 131 LYS B CA 1
ATOM 2075 C C . LYS B 1 131 ? 20.562 -9.414 -4.258 1 87.5 131 LYS B C 1
ATOM 2077 O O . LYS B 1 131 ? 20.047 -8.352 -3.893 1 87.5 131 LYS B O 1
ATOM 2082 N N . LEU B 1 132 ? 21.484 -10.016 -3.652 1 89.88 132 LEU B N 1
ATOM 2083 C CA . LEU B 1 132 ? 22.016 -9.43 -2.428 1 89.88 132 LEU B CA 1
ATOM 2084 C C . LEU B 1 132 ? 22.672 -8.086 -2.709 1 89.88 132 LEU B C 1
ATOM 2086 O O . LEU B 1 132 ? 22.531 -7.148 -1.915 1 89.88 132 LEU B O 1
ATOM 2090 N N . PHE B 1 133 ? 23.312 -8.062 -3.758 1 91.94 133 PHE B N 1
ATOM 2091 C CA . PHE B 1 133 ? 23.938 -6.805 -4.148 1 91.94 133 PHE B CA 1
ATOM 2092 C C . PHE B 1 133 ? 22.891 -5.742 -4.441 1 91.94 133 PHE B C 1
ATOM 2094 O O . PHE B 1 133 ? 23.016 -4.602 -3.994 1 91.94 133 PHE B O 1
ATOM 2101 N N . GLY B 1 134 ? 21.891 -6.039 -5.176 1 87.25 134 GLY B N 1
ATOM 2102 C CA . GLY B 1 134 ? 20.812 -5.117 -5.457 1 87.25 134 GLY B CA 1
ATOM 2103 C C . GLY B 1 134 ? 20.125 -4.605 -4.207 1 87.25 134 GLY B C 1
ATOM 2104 O O . GLY B 1 134 ? 19.875 -3.404 -4.07 1 87.25 134 GLY B O 1
ATOM 2105 N N . ILE B 1 135 ? 19.938 -5.477 -3.312 1 86.75 135 ILE B N 1
ATOM 2106 C CA . ILE B 1 135 ? 19.312 -5.125 -2.041 1 86.75 135 ILE B CA 1
ATOM 2107 C C . ILE B 1 135 ? 20.219 -4.176 -1.265 1 86.75 135 ILE B C 1
ATOM 2109 O O . ILE B 1 135 ? 19.75 -3.195 -0.68 1 86.75 135 ILE B O 1
ATOM 2113 N N . SER B 1 136 ? 21.422 -4.457 -1.267 1 90.75 136 SER B N 1
ATOM 2114 C CA . SER B 1 136 ? 22.391 -3.607 -0.582 1 90.75 136 SER B CA 1
ATOM 2115 C C . SER B 1 136 ? 22.391 -2.193 -1.149 1 90.75 136 SER B C 1
ATOM 2117 O O . SER B 1 136 ? 22.469 -1.217 -0.4 1 90.75 136 SER B O 1
ATOM 2119 N N . LEU B 1 137 ? 22.359 -2.09 -2.395 1 87.81 137 LEU B N 1
ATOM 2120 C CA . LEU B 1 137 ? 22.297 -0.777 -3.027 1 87.81 137 LEU B CA 1
ATOM 2121 C C . LEU B 1 137 ? 21.031 -0.027 -2.607 1 87.81 137 LEU B C 1
ATOM 2123 O O . LEU B 1 137 ? 21.078 1.174 -2.334 1 87.81 137 LEU B O 1
ATOM 2127 N N . LEU B 1 138 ? 20 -0.73 -2.592 1 81.44 138 LEU B N 1
ATOM 2128 C CA . LEU B 1 138 ? 18.75 -0.118 -2.174 1 81.44 138 LEU B CA 1
ATOM 2129 C C . LEU B 1 138 ? 18.844 0.385 -0.737 1 81.44 138 LEU B C 1
ATOM 2131 O O . LEU B 1 138 ? 18.469 1.524 -0.449 1 81.44 138 LEU B O 1
ATOM 2135 N N . LEU B 1 139 ? 19.375 -0.401 0.134 1 83.75 139 LEU B N 1
ATOM 2136 C CA . LEU B 1 139 ? 19.469 -0.057 1.548 1 83.75 139 LEU B CA 1
ATOM 2137 C C . LEU B 1 139 ? 20.438 1.103 1.759 1 83.75 139 LEU B C 1
ATOM 2139 O O . LEU B 1 139 ? 20.203 1.969 2.604 1 83.75 139 LEU B O 1
ATOM 2143 N N . LEU B 1 140 ? 21.469 1.115 1.009 1 87.5 140 LEU B N 1
ATOM 2144 C CA . LEU B 1 140 ? 22.422 2.213 1.085 1 87.5 140 LEU B CA 1
ATOM 2145 C C . LEU B 1 140 ? 21.797 3.516 0.6 1 87.5 140 LEU B C 1
ATOM 2147 O O . LEU B 1 140 ? 22 4.57 1.209 1 87.5 140 LEU B O 1
ATOM 2151 N N . GLY B 1 141 ? 21.156 3.443 -0.501 1 82.06 141 GLY B N 1
ATOM 2152 C CA . GLY B 1 141 ? 20.422 4.605 -0.987 1 82.06 141 GLY B CA 1
ATOM 2153 C C . GLY B 1 141 ? 19.422 5.141 0.015 1 82.06 141 GLY B C 1
ATOM 2154 O O . GLY B 1 141 ? 19.312 6.352 0.213 1 82.06 141 GLY B O 1
ATOM 2155 N N . MET B 1 142 ? 18.766 4.277 0.684 1 77.12 142 MET B N 1
ATOM 2156 C CA . MET B 1 142 ? 17.781 4.641 1.708 1 77.12 142 MET B CA 1
ATOM 2157 C C . MET B 1 142 ? 18.453 5.359 2.871 1 77.12 142 MET B C 1
ATOM 2159 O O . MET B 1 142 ? 17.953 6.363 3.369 1 77.12 142 MET B O 1
ATOM 2163 N N . ARG B 1 143 ? 19.531 4.816 3.309 1 81.06 143 ARG B N 1
ATOM 2164 C CA . ARG B 1 143 ? 20.266 5.414 4.414 1 81.06 143 ARG B CA 1
ATOM 2165 C C . ARG B 1 143 ? 20.688 6.848 4.09 1 81.06 143 ARG B C 1
ATOM 2167 O O . ARG B 1 143 ? 20.656 7.719 4.957 1 81.06 143 ARG B O 1
ATOM 2174 N N . ILE B 1 144 ? 21.047 7.082 2.918 1 82.5 144 ILE B N 1
ATOM 2175 C CA . ILE B 1 144 ? 21.469 8.406 2.479 1 82.5 144 ILE B CA 1
ATOM 2176 C C . ILE B 1 144 ? 20.281 9.359 2.482 1 82.5 144 ILE B C 1
ATOM 2178 O O . ILE B 1 144 ? 20.406 10.539 2.834 1 82.5 144 ILE B O 1
ATOM 2182 N N . LEU B 1 145 ? 19.109 8.875 2.191 1 75.31 145 LEU B N 1
ATOM 2183 C CA . LEU B 1 145 ? 17.922 9.711 2.076 1 75.31 145 LEU B CA 1
ATOM 2184 C C . LEU B 1 145 ? 17.391 10.094 3.453 1 75.31 145 LEU B C 1
ATOM 2186 O O . LEU B 1 145 ? 16.781 11.148 3.615 1 75.31 145 LEU B O 1
ATOM 2190 N N . ILE B 1 146 ? 17.516 9.242 4.48 1 70.62 146 ILE B N 1
ATOM 2191 C CA . ILE B 1 146 ? 17.016 9.508 5.828 1 70.62 146 ILE B CA 1
ATOM 2192 C C . ILE B 1 146 ? 17.938 10.508 6.527 1 70.62 146 ILE B C 1
ATOM 2194 O O . ILE B 1 146 ? 17.5 11.203 7.457 1 70.62 146 ILE B O 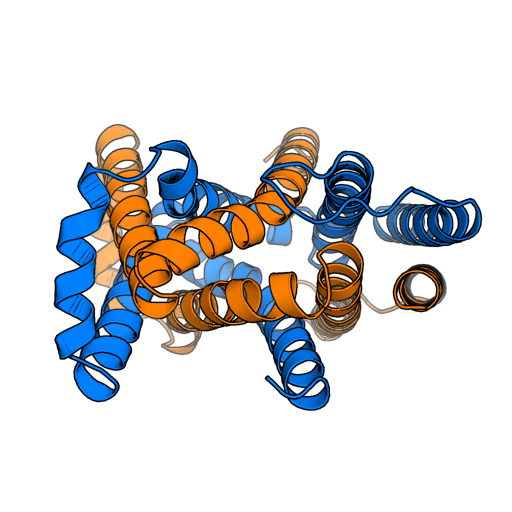1
ATOM 2198 N N . LYS B 1 147 ? 19.156 10.789 6.148 1 64.31 147 LYS B N 1
ATOM 2199 C CA . LYS B 1 147 ? 20.047 11.758 6.777 1 64.31 147 LYS B CA 1
ATOM 2200 C C . LYS B 1 147 ? 19.828 13.156 6.215 1 64.31 147 LYS B C 1
ATOM 2202 O O . LYS B 1 147 ? 19.656 13.328 5.008 1 64.31 147 LYS B O 1
#

InterPro domains:
  IPR006750 Putative inner membrane exporter, YdcZ [PF04657] (6-143)
  IPR006750 Putative inner membrane exporter, YdcZ [PTHR34821] (5-145)

Solvent-accessible surface area (backbone atoms only — not comparable to full-atom values): 14355 Å² total; per-residue (Å²): 131,60,67,67,59,40,51,52,46,29,44,51,34,8,47,45,61,48,44,33,35,56,36,33,31,54,32,13,75,73,36,32,57,70,51,32,51,40,52,23,27,51,48,20,35,53,50,48,47,50,50,39,58,71,74,44,53,72,52,60,66,38,60,74,50,56,84,77,46,68,67,74,38,63,42,35,8,56,44,46,43,52,36,54,52,43,39,28,56,26,28,78,70,60,32,50,45,29,35,51,33,41,22,42,48,36,20,52,54,51,27,47,50,35,29,39,70,19,57,95,76,42,74,64,44,72,81,43,72,62,43,49,49,13,50,48,32,28,46,51,12,28,54,54,46,61,105,132,61,68,66,57,40,50,52,45,30,44,52,34,8,47,47,60,49,45,33,40,55,36,35,31,55,32,12,72,74,34,33,57,70,51,33,49,39,52,23,27,50,49,21,34,52,50,48,47,49,50,38,58,71,75,43,54,73,52,59,64,37,60,73,50,55,85,77,46,67,66,74,37,63,43,35,7,56,43,46,44,52,36,55,52,45,39,32,54,24,28,78,70,60,33,56,55,36,33,49,37,41,21,41,50,36,22,48,54,49,19,45,50,35,29,39,68,18,57,94,76,42,74,63,44,73,81,42,71,66,48,52,50,16,49,47,30,32,48,52,12,34,56,47,50,64,101

pLDDT: mean 90.61, std 6.6, range [64.31, 98.25]

Organism: Methanococcus maripaludis (strain DSM 14266 / JCM 13030 / NBRC 101832 / S2 / LL) (NCBI:txid267377)

Foldseek 3Di:
DDPVVVVVVVVVCVVCVLCLLVVLLVVCVVVHLLVSLVVVVVVVVVVVVVVCVPPPVVCVVVVVCVVVDDCVVVCVVVVVSVCNSVSNVVCVVQPSQLSVLVVVLVVLVVVQVCQCVVPPPHHHDNCDPVNVVVSVVSNVVSVVRSD/DDPVVVVVVVVVCVVCVLCLLVVLLVVCVPVHLLVSLVVVVVVVVVVVVVVCVPPPVPCVVVVVCVVVDDCVVVCVVVVVSVCNSVSNVVCVVQPSLLSVLVVVLVVLVVVQVCQCVVPPPRHHDNDDPVSVVVSVVSNVVSVVRSD

Sequence (294 aa):
MDRTWALIFAIVVGFVASLQPIINSKLGEHIGSKNAVFVNFIIGLVLIGLIILISDPSSIKQLSKVPAINPVYLLGGIMGVVIVLLSLIVVPELGALSAFSIFVGVQLISGALIDHFGIFGIQKSPITLLKLFGISLLLLGMRILIKMDRTWALIFAIVVGFVASLQPIINSKLGEHIGSKNAVFVNFIIGLVLIGLIILISDPSSIKQLSKVPAINPVYLLGGIMGVVIVLLSLIVVPELGALSAFSIFVGVQLISGALIDHFGIFGIQKSPITLLKLFGISLLLLGMRILIK